Protein AF-0000000066290231 (afdb_homodimer)

Organism: Archaeoglobus fulgidus (strain ATCC 49558 / DSM 4304 / JCM 9628 / NBRC 100126 / VC-16) (NCBI:txid224325)

Foldseek 3Di:
DVVVVVVVVVVVVVVVVVVVVVVVVVVVVVCVVVVVVVVVVVVVVVPPPDDDPVPPPPPCDLDPQVNQVVLCVVQVFPWKFKAFLCQHTDYIPDPCSNVQSVCQNVVCVCCCVVPVFQKDWDDDDFKIWIWGDLDNTMIMITMHRDDDDPVNVVVSSVVVVVSVVVND/DVPVVVVPVVVVVVVVVVVVVVCVVVVCVVCVVCCVVCCVVVVVVCPPPPPPPPPVPPPQDLDLQVNQVVLCVVLVFPWKFKAFLCQHTDYIPDPCSNVQSVCQNVVCVCCCVVPVFQKDWDDDDFKIWIWGDLDNTMIMITMHRDDDDPVNVVVSSVVVVVSVVVND

Solvent-accessible surface area (backbone atoms only — not comparable to full-atom values): 17897 Å² total; per-residue (Å²): 117,75,69,54,59,55,52,54,60,57,50,56,59,52,52,54,53,51,53,53,52,48,51,52,46,46,54,46,45,48,46,45,44,53,42,42,50,46,40,52,61,42,49,64,63,54,63,72,60,77,87,74,80,72,68,71,75,70,72,76,54,90,44,62,64,50,33,36,52,49,50,22,62,77,68,60,33,72,26,28,32,34,19,32,63,87,34,46,71,74,33,55,66,40,98,52,48,69,60,50,20,64,45,42,49,57,46,40,51,46,17,39,74,78,36,72,16,67,28,28,34,41,32,31,84,59,32,30,39,40,33,33,59,55,49,95,64,35,28,39,37,33,36,26,66,62,91,75,53,71,66,56,52,51,48,50,38,50,51,53,46,53,51,51,56,69,73,96,114,76,71,70,62,63,54,52,63,61,58,54,58,53,55,56,51,55,55,51,53,48,49,51,49,46,50,47,44,46,46,46,40,48,45,42,47,43,41,51,58,38,48,61,63,51,60,71,71,57,68,75,74,70,67,68,75,68,73,76,54,92,45,62,62,51,34,38,52,49,50,21,62,77,67,61,34,72,26,27,32,35,19,32,64,89,35,48,72,74,34,55,66,39,97,51,47,69,61,51,23,64,45,40,47,57,47,41,50,46,17,38,73,76,35,72,14,67,28,29,35,40,32,30,84,59,32,29,39,39,31,32,57,57,50,95,65,33,27,38,36,33,35,27,67,61,92,75,53,71,67,54,51,51,48,50,40,51,49,54,46,54,50,51,58,70,72,96

pLDDT: mean 74.73, std 26.45, range [29.52, 98.69]

Structure (mmCIF, N/CA/C/O backbone):
data_AF-0000000066290231-model_v1
#
loop_
_entity.id
_entity.type
_entity.pdbx_description
1 polymer 'Uncharacterized protein AF_1226'
#
loop_
_atom_site.group_PDB
_atom_site.id
_atom_site.type_symbol
_atom_site.label_atom_id
_atom_site.label_alt_id
_atom_site.label_comp_id
_atom_site.label_asym_id
_atom_site.label_entity_id
_atom_site.label_seq_id
_atom_site.pdbx_PDB_ins_code
_atom_site.Cartn_x
_atom_site.Cartn_y
_atom_site.Cartn_z
_atom_site.occupancy
_atom_site.B_iso_or_equiv
_atom_site.auth_seq_id
_atom_site.auth_comp_id
_atom_site.auth_asym_id
_atom_site.auth_atom_id
_atom_site.pdbx_PDB_model_num
ATOM 1 N N . MET A 1 1 ? 47.094 -23.141 -16.844 1 41.84 1 MET A N 1
ATOM 2 C CA . MET A 1 1 ? 45.781 -23.328 -17.453 1 41.84 1 MET A CA 1
ATOM 3 C C . MET A 1 1 ? 44.75 -22.391 -16.844 1 41.84 1 MET A C 1
ATOM 5 O O . MET A 1 1 ? 43.969 -21.781 -17.547 1 41.84 1 MET A O 1
ATOM 9 N N . VAL A 1 2 ? 44.812 -22.25 -15.43 1 49.41 2 VAL A N 1
ATOM 10 C CA . VAL A 1 2 ? 43.875 -21.469 -14.648 1 49.41 2 VAL A CA 1
ATOM 11 C C . VAL A 1 2 ? 44 -19.984 -14.992 1 49.41 2 VAL A C 1
ATOM 13 O O . VAL A 1 2 ? 43 -19.266 -15.117 1 49.41 2 VAL A O 1
ATOM 16 N N . TYR A 1 3 ? 45 -19.75 -15.352 1 41.16 3 TYR A N 1
ATOM 17 C CA . TYR A 1 3 ? 45.344 -18.359 -15.656 1 41.16 3 TYR A CA 1
ATOM 18 C C . TYR A 1 3 ? 44.75 -17.953 -17.016 1 41.16 3 TYR A C 1
ATOM 20 O O . TYR A 1 3 ? 44.375 -16.797 -17.203 1 41.16 3 TYR A O 1
ATOM 28 N N . GLU A 1 4 ? 44.5 -18.734 -17.625 1 44.59 4 GLU A N 1
ATOM 29 C CA . GLU A 1 4 ? 44.031 -18.438 -18.969 1 44.59 4 GLU A CA 1
ATOM 30 C C . GLU A 1 4 ? 42.5 -18.203 -18.969 1 44.59 4 GLU A C 1
ATOM 32 O O . GLU A 1 4 ? 42.031 -17.312 -19.688 1 44.59 4 GLU A O 1
ATOM 37 N N . VAL A 1 5 ? 41.875 -18.859 -18.266 1 47.72 5 VAL A N 1
ATOM 38 C CA . VAL A 1 5 ? 40.406 -18.75 -18.281 1 47.72 5 VAL A CA 1
ATOM 39 C C . VAL A 1 5 ? 40 -17.406 -17.688 1 47.72 5 VAL A C 1
ATOM 41 O O . VAL A 1 5 ? 39.094 -16.75 -18.219 1 47.72 5 VAL A O 1
ATOM 44 N N . LEU A 1 6 ? 40.719 -16.938 -16.984 1 46.81 6 LEU A N 1
ATOM 45 C CA . LEU A 1 6 ? 40.5 -15.648 -16.344 1 46.81 6 LEU A CA 1
ATOM 46 C C . LEU A 1 6 ? 40.625 -14.516 -17.359 1 46.81 6 LEU A C 1
ATOM 48 O O . LEU A 1 6 ? 39.875 -13.539 -17.312 1 46.81 6 LEU A O 1
ATOM 52 N N . ALA A 1 7 ? 41.219 -14.836 -18.031 1 45.81 7 ALA A N 1
ATOM 53 C CA . ALA A 1 7 ? 41.5 -13.797 -19.031 1 45.81 7 ALA A CA 1
ATOM 54 C C . ALA A 1 7 ? 40.312 -13.633 -19.969 1 45.81 7 ALA A C 1
ATOM 56 O O . ALA A 1 7 ? 39.969 -12.516 -20.359 1 45.81 7 ALA A O 1
ATOM 57 N N . VAL A 1 8 ? 39.719 -14.398 -20.188 1 45.09 8 VAL A N 1
ATOM 58 C CA . VAL A 1 8 ? 38.594 -14.375 -21.125 1 45.09 8 VAL A CA 1
ATOM 59 C C . VAL A 1 8 ? 37.375 -13.703 -20.453 1 45.09 8 VAL A C 1
ATOM 61 O O . VAL A 1 8 ? 36.719 -12.875 -21.078 1 45.09 8 VAL A O 1
ATOM 64 N N . VAL A 1 9 ? 37.062 -13.812 -19.391 1 46.47 9 VAL A N 1
ATOM 65 C CA . VAL A 1 9 ? 35.875 -13.289 -18.734 1 46.47 9 VAL A CA 1
ATOM 66 C C . VAL A 1 9 ? 36 -11.781 -18.547 1 46.47 9 VAL A C 1
ATOM 68 O O . VAL A 1 9 ? 35.062 -11.023 -18.766 1 46.47 9 VAL A O 1
ATOM 71 N N . SER A 1 10 ? 37.094 -11.383 -18.438 1 44 10 SER A N 1
ATOM 72 C CA . SER A 1 10 ? 37.406 -9.969 -18.281 1 44 10 SER A CA 1
ATOM 73 C C . SER A 1 10 ? 37.188 -9.211 -19.594 1 44 10 SER A C 1
ATOM 75 O O . SER A 1 10 ? 36.719 -8.078 -19.594 1 44 10 SER A O 1
ATOM 77 N N . GLY A 1 11 ? 37.5 -9.852 -20.297 1 41.41 11 GLY A N 1
ATOM 78 C CA . GLY A 1 11 ? 37.312 -9.203 -21.578 1 41.41 11 GLY A CA 1
ATOM 79 C C . GLY A 1 11 ? 35.844 -9.039 -21.953 1 41.41 11 GLY A C 1
ATOM 80 O O . GLY A 1 11 ? 35.469 -8.039 -22.562 1 41.41 11 GLY A O 1
ATOM 81 N N . GLY A 1 12 ? 35.094 -9.867 -21.938 1 42.09 12 GLY A N 1
ATOM 82 C CA . GLY A 1 12 ? 33.688 -9.828 -22.25 1 42.09 12 GLY A CA 1
ATOM 83 C C . GLY A 1 12 ? 32.906 -8.766 -21.484 1 42.09 12 GLY A C 1
ATOM 84 O O . GLY A 1 12 ? 32.062 -8.086 -22.031 1 42.09 12 GLY A O 1
ATOM 85 N N . LEU A 1 13 ? 32.969 -8.375 -20.312 1 44.97 13 LEU A N 1
ATOM 86 C CA . LEU A 1 13 ? 32.406 -7.316 -19.484 1 44.97 13 LEU A CA 1
ATOM 87 C C . LEU A 1 13 ? 32.75 -5.941 -20.062 1 44.97 13 LEU A C 1
ATOM 89 O O . LEU A 1 13 ? 31.922 -5.031 -20.031 1 44.97 13 LEU A O 1
ATOM 93 N N . LEU A 1 14 ? 33.844 -5.93 -20.547 1 43.66 14 LEU A N 1
ATOM 94 C CA . LEU A 1 14 ? 34.219 -4.664 -21.141 1 43.66 14 LEU A CA 1
ATOM 95 C C . LEU A 1 14 ? 33.406 -4.371 -22.391 1 43.66 14 LEU A C 1
ATOM 97 O O . LEU A 1 14 ? 33.031 -3.227 -22.625 1 43.66 14 LEU A O 1
ATOM 101 N N . GLY A 1 15 ? 33.406 -5.32 -23 1 41.31 15 GLY A N 1
ATOM 102 C CA . GLY A 1 15 ? 32.625 -5.074 -24.203 1 41.31 15 GLY A CA 1
ATOM 103 C C . GLY A 1 15 ? 31.203 -4.699 -23.906 1 41.31 15 GLY A C 1
ATOM 104 O O . GLY A 1 15 ? 30.625 -3.857 -24.594 1 41.31 15 GLY A O 1
ATOM 105 N N . PHE A 1 16 ? 30.562 -5.43 -23.156 1 46.28 16 PHE A N 1
ATOM 106 C CA . PHE A 1 16 ? 29.188 -5.129 -22.797 1 46.28 16 PHE A CA 1
ATOM 107 C C . PHE A 1 16 ? 29.062 -3.723 -22.234 1 46.28 16 PHE A C 1
ATOM 109 O O . PHE A 1 16 ? 28.125 -2.998 -22.547 1 46.28 16 PHE A O 1
ATOM 116 N N . GLY A 1 17 ? 29.828 -3.186 -21.562 1 41.84 17 GLY A N 1
ATOM 117 C CA . GLY A 1 17 ? 29.922 -1.811 -21.094 1 41.84 17 GLY A CA 1
ATOM 118 C C . GLY A 1 17 ? 29.922 -0.797 -22.219 1 41.84 17 GLY A C 1
ATOM 119 O O . GLY A 1 17 ? 29.266 0.246 -22.125 1 41.84 17 GLY A O 1
ATOM 120 N N . VAL A 1 18 ? 30.547 -1.119 -23.062 1 45.31 18 VAL A N 1
ATOM 121 C CA . VAL A 1 18 ? 30.625 -0.153 -24.141 1 45.31 18 VAL A CA 1
ATOM 122 C C . VAL A 1 18 ? 29.297 -0.104 -24.906 1 45.31 18 VAL A C 1
ATOM 124 O O . VAL A 1 18 ? 28.828 0.975 -25.25 1 45.31 18 VAL A O 1
ATOM 127 N N . THR A 1 19 ? 28.672 -1.067 -25.219 1 41.94 19 THR A N 1
ATOM 128 C CA . THR A 1 19 ? 27.438 -1.048 -25.984 1 41.94 19 THR A CA 1
ATOM 129 C C . THR A 1 19 ? 26.328 -0.371 -25.172 1 41.94 19 THR A C 1
ATOM 131 O O . THR A 1 19 ? 25.547 0.415 -25.719 1 41.94 19 THR A O 1
ATOM 134 N N . TRP A 1 20 ? 26.234 -0.647 -24 1 44.69 20 TRP A N 1
ATOM 135 C CA . TRP A 1 20 ? 25.25 -0.003 -23.125 1 44.69 20 TRP A CA 1
ATOM 136 C C . TRP A 1 20 ? 25.453 1.509 -23.109 1 44.69 20 TRP A C 1
ATOM 138 O O . TRP A 1 20 ? 24.484 2.27 -23.172 1 44.69 20 TRP A O 1
ATOM 148 N N . ALA A 1 21 ? 26.5 1.907 -23.094 1 43.56 21 ALA A N 1
ATOM 149 C CA . ALA A 1 21 ? 26.828 3.328 -23.188 1 43.56 21 ALA A CA 1
ATOM 150 C C . ALA A 1 21 ? 26.359 3.91 -24.516 1 43.56 21 ALA A C 1
ATOM 152 O O . ALA A 1 21 ? 25.844 5.031 -24.578 1 43.56 21 ALA A O 1
ATOM 153 N N . TYR A 1 22 ? 26.578 3.24 -25.422 1 44.5 22 TYR A N 1
ATOM 154 C CA . TYR A 1 22 ? 26.109 3.771 -26.703 1 44.5 22 TYR A CA 1
ATOM 155 C C . TYR A 1 22 ? 24.594 3.816 -26.75 1 44.5 22 TYR A C 1
ATOM 157 O O . TYR A 1 22 ? 24 4.801 -27.203 1 44.5 22 TYR A O 1
ATOM 165 N N . LEU A 1 23 ? 23.969 2.787 -26.438 1 43 23 LEU A N 1
ATOM 166 C CA . LEU A 1 23 ? 22.516 2.709 -26.484 1 43 23 LEU A CA 1
ATOM 167 C C . LEU A 1 23 ? 21.875 3.752 -25.578 1 43 23 LEU A C 1
ATOM 169 O O . LEU A 1 23 ? 20.891 4.391 -25.938 1 43 23 LEU A O 1
ATOM 173 N N . ASN A 1 24 ? 22.312 3.936 -24.469 1 42.81 24 ASN A N 1
ATOM 174 C CA . ASN A 1 24 ? 21.953 5.078 -23.641 1 42.81 24 ASN A CA 1
ATOM 175 C C . ASN A 1 24 ? 22.203 6.398 -24.359 1 42.81 24 ASN A C 1
ATOM 177 O O . ASN A 1 24 ? 21.438 7.348 -24.219 1 42.81 24 ASN A O 1
ATOM 181 N N . TYR A 1 25 ? 23.281 6.473 -24.938 1 43.84 25 TYR A N 1
ATOM 182 C CA . TYR A 1 25 ? 23.562 7.684 -25.719 1 43.84 25 TYR A CA 1
ATOM 183 C C . TYR A 1 25 ? 22.516 7.875 -26.812 1 43.84 25 TYR A C 1
ATOM 185 O O . TYR A 1 25 ? 22 8.984 -27 1 43.84 25 TYR A O 1
ATOM 193 N N . ALA A 1 26 ? 22.172 6.898 -27.531 1 40.59 26 ALA A N 1
ATOM 194 C CA . ALA A 1 26 ? 21.219 7.07 -28.625 1 40.59 26 ALA A CA 1
ATOM 195 C C . ALA A 1 26 ? 19.828 7.422 -28.078 1 40.59 26 ALA A C 1
ATOM 197 O O . ALA A 1 26 ? 19.109 8.242 -28.656 1 40.59 26 ALA A O 1
ATOM 198 N N . LEU A 1 27 ? 19.547 6.52 -27.234 1 42.56 27 LEU A N 1
ATOM 199 C CA . LEU A 1 27 ? 18.234 6.715 -26.641 1 42.56 27 LEU A CA 1
ATOM 200 C C . LEU A 1 27 ? 18.125 8.086 -25.984 1 42.56 27 LEU A C 1
ATOM 202 O O . LEU A 1 27 ? 17.078 8.719 -26.016 1 42.56 27 LEU A O 1
ATOM 206 N N . LYS A 1 28 ? 19.156 8.602 -25.438 1 44.22 28 LYS A N 1
ATOM 207 C CA . LYS A 1 28 ? 19.281 10 -25.031 1 44.22 28 LYS A CA 1
ATOM 208 C C . LYS A 1 28 ? 19.266 10.93 -26.25 1 44.22 28 LYS A C 1
ATOM 210 O O . LYS A 1 28 ? 18.75 12.039 -26.172 1 44.22 28 LYS A O 1
ATOM 215 N N . GLU A 1 29 ? 20.094 10.477 -27.203 1 45.56 29 GLU A N 1
ATOM 216 C CA . GLU A 1 29 ? 20 11.43 -28.312 1 45.56 29 GLU A CA 1
ATOM 217 C C . GLU A 1 29 ? 18.594 11.438 -28.906 1 45.56 29 GLU A C 1
ATOM 219 O O . GLU A 1 29 ? 18.078 12.492 -29.297 1 45.56 29 GLU A O 1
ATOM 224 N N . GLU A 1 30 ? 17.938 10.297 -29.125 1 43.22 30 GLU A N 1
ATOM 225 C CA . GLU A 1 30 ? 16.594 10.281 -29.688 1 43.22 30 GLU A CA 1
ATOM 226 C C . GLU A 1 30 ? 15.602 10.984 -28.766 1 43.22 30 GLU A C 1
ATOM 228 O O . GLU A 1 30 ? 14.688 11.664 -29.25 1 43.22 30 GLU A O 1
ATOM 233 N N . LYS A 1 31 ? 15.75 10.672 -27.531 1 43 31 LYS A N 1
ATOM 234 C CA . LYS A 1 31 ? 14.977 11.477 -26.594 1 43 31 LYS A CA 1
ATOM 235 C C . LYS A 1 31 ? 15.391 12.938 -26.656 1 43 31 LYS A C 1
ATOM 237 O O . LYS A 1 31 ? 14.555 13.836 -26.5 1 43 31 LYS A O 1
ATOM 242 N N . ALA A 1 32 ? 16.578 13.148 -26.844 1 41.12 32 ALA A N 1
ATOM 243 C CA . ALA A 1 32 ? 16.969 14.539 -27.047 1 41.12 32 ALA A CA 1
ATOM 244 C C . ALA A 1 32 ? 16.375 15.09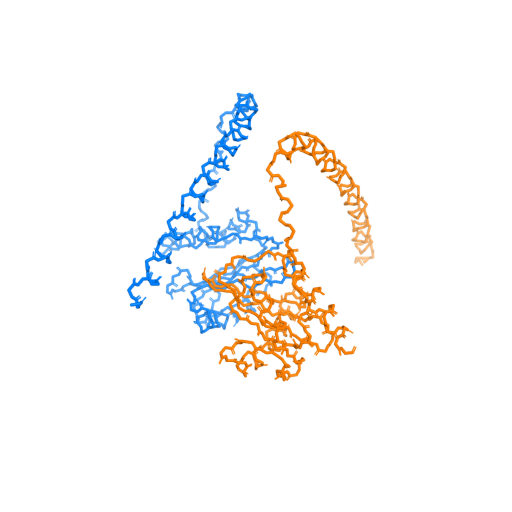4 -28.328 1 41.12 32 ALA A C 1
ATOM 246 O O . ALA A 1 32 ? 15.969 16.266 -28.375 1 41.12 32 ALA A O 1
ATOM 247 N N . LYS A 1 33 ? 16.484 14.336 -29.328 1 47.34 33 LYS A N 1
ATOM 248 C CA . LYS A 1 33 ? 15.836 14.883 -30.516 1 47.34 33 LYS A CA 1
ATOM 249 C C . LYS A 1 33 ? 14.328 14.969 -30.328 1 47.34 33 LYS A C 1
ATOM 251 O O . LYS A 1 33 ? 13.688 15.914 -30.797 1 47.34 33 LYS A O 1
ATOM 256 N N . GLU A 1 34 ? 13.766 13.82 -30 1 44.28 34 GLU A N 1
ATOM 257 C CA . GLU A 1 34 ? 12.328 13.805 -29.734 1 44.28 34 GLU A CA 1
ATOM 258 C C . GLU A 1 34 ? 11.938 14.867 -28.703 1 44.28 34 GLU A C 1
ATOM 260 O O . GLU A 1 34 ? 10.875 15.477 -28.812 1 44.28 34 GLU A O 1
ATOM 265 N N . GLU A 1 35 ? 12.742 15.117 -27.75 1 41.06 35 GLU A N 1
ATOM 266 C CA . GLU A 1 35 ? 12.672 16.297 -26.891 1 41.06 35 GLU A CA 1
ATOM 267 C C . GLU A 1 35 ? 12.953 17.578 -27.688 1 41.06 35 GLU A C 1
ATOM 269 O O . GLU A 1 35 ? 12.375 18.625 -27.406 1 41.06 35 GLU A O 1
ATOM 274 N N . GLU A 1 36 ? 13.914 17.453 -28.578 1 46.5 36 GLU A N 1
ATOM 275 C CA . GLU A 1 36 ? 14.078 18.672 -29.375 1 46.5 36 GLU A CA 1
ATOM 276 C C . GLU A 1 36 ? 12.859 18.922 -30.25 1 46.5 36 GLU A C 1
ATOM 278 O O . GLU A 1 36 ? 12.422 20.078 -30.391 1 46.5 36 GLU A O 1
ATOM 283 N N . VAL A 1 37 ? 12.391 17.922 -30.938 1 43.78 37 VAL A N 1
ATOM 284 C CA . VAL A 1 37 ? 11.172 18.125 -31.703 1 43.78 37 VAL A CA 1
ATOM 285 C C . VAL A 1 37 ? 10.031 18.531 -30.766 1 43.78 37 VAL A C 1
ATOM 287 O O . VAL A 1 37 ? 9.242 19.422 -31.078 1 43.78 37 VAL A O 1
ATOM 290 N N . MET A 1 38 ? 9.922 17.75 -29.797 1 37.66 38 MET A N 1
ATOM 291 C CA . MET A 1 38 ? 8.875 18.125 -28.844 1 37.66 38 MET A CA 1
ATOM 292 C C . MET A 1 38 ? 9.172 19.484 -28.219 1 37.66 38 MET A C 1
ATOM 294 O O . MET A 1 38 ? 8.258 20.281 -27.984 1 37.66 38 MET A O 1
ATOM 298 N N . ARG A 1 39 ? 10.352 19.812 -27.984 1 35.16 39 ARG A N 1
ATOM 299 C CA . ARG A 1 39 ? 10.719 21.172 -27.594 1 35.16 39 ARG A CA 1
ATOM 300 C C . ARG A 1 39 ? 10.445 22.156 -28.734 1 35.16 39 ARG A C 1
ATOM 302 O O . ARG A 1 39 ? 9.992 23.281 -28.5 1 35.16 39 ARG A O 1
ATOM 309 N N . ALA A 1 40 ? 10.922 21.828 -29.906 1 41.16 40 ALA A N 1
ATOM 310 C CA . ALA A 1 40 ? 10.586 22.781 -30.953 1 41.16 40 ALA A CA 1
ATOM 311 C C . ALA A 1 40 ? 9.07 22.922 -31.109 1 41.16 40 ALA A C 1
ATOM 313 O O . ALA A 1 40 ? 8.562 24.016 -31.344 1 41.16 40 ALA A O 1
ATOM 314 N N . LYS A 1 41 ? 8.289 21.891 -31.219 1 37.53 41 LYS A N 1
ATOM 315 C CA . LYS A 1 41 ? 6.836 21.969 -31.203 1 37.53 41 LYS A CA 1
ATOM 316 C C . LYS A 1 41 ? 6.34 22.547 -29.875 1 37.53 41 LYS A C 1
ATOM 318 O O . LYS A 1 41 ? 5.348 23.266 -29.828 1 37.53 41 LYS A O 1
ATOM 323 N N . ILE A 1 42 ? 6.938 22.281 -28.812 1 31.45 42 ILE A N 1
ATOM 324 C CA . ILE A 1 42 ? 6.648 23.016 -27.594 1 31.45 42 ILE A CA 1
ATOM 325 C C . ILE A 1 42 ? 7.16 24.453 -27.703 1 31.45 42 ILE A C 1
ATOM 327 O O . ILE A 1 42 ? 6.617 25.359 -27.078 1 31.45 42 ILE A O 1
ATOM 331 N N . SER A 1 43 ? 8.195 24.75 -28.266 1 31.12 43 SER A N 1
ATOM 332 C CA . SER A 1 43 ? 8.625 26.141 -28.375 1 31.12 43 SER A CA 1
ATOM 333 C C . SER A 1 43 ? 7.582 26.984 -29.094 1 31.12 43 SER A C 1
ATOM 335 O O . SER A 1 43 ? 7.398 28.156 -28.766 1 31.12 43 SER A O 1
ATOM 337 N N . ASN A 1 44 ? 7.008 26.641 -30.219 1 33.91 44 ASN A N 1
ATOM 338 C CA . ASN A 1 44 ? 5.965 27.484 -30.812 1 33.91 44 ASN A CA 1
ATOM 339 C C . ASN A 1 44 ? 4.754 27.594 -29.891 1 33.91 44 ASN A C 1
ATOM 341 O O . ASN A 1 44 ? 4.07 28.625 -29.859 1 33.91 44 ASN A O 1
ATOM 345 N N . VAL A 1 45 ? 4.262 26.562 -29.406 1 32.28 45 VAL A N 1
ATOM 346 C CA . VAL A 1 45 ? 3.131 26.75 -28.5 1 32.28 45 VAL A CA 1
ATOM 347 C C . VAL A 1 45 ? 3.598 27.438 -27.219 1 32.28 45 VAL A C 1
ATOM 349 O O . VAL A 1 45 ? 2.779 27.891 -26.422 1 32.28 45 VAL A O 1
ATOM 352 N N . THR A 1 46 ? 4.805 27.531 -26.75 1 29.55 46 THR A N 1
ATOM 353 C CA . THR A 1 46 ? 5.355 28.328 -25.656 1 29.55 46 THR A CA 1
ATOM 354 C C . THR A 1 46 ? 5.043 29.797 -25.844 1 29.55 46 THR A C 1
ATOM 356 O O . THR A 1 46 ? 5.145 30.594 -24.906 1 29.55 46 THR A O 1
ATOM 359 N N . SER A 1 47 ? 5.105 30.312 -26.969 1 32.94 47 SER A N 1
ATOM 360 C CA . SER A 1 47 ? 5.012 31.766 -27.078 1 32.94 47 SER A CA 1
ATOM 361 C C . SER A 1 47 ? 3.676 32.281 -26.547 1 32.94 47 SER A C 1
ATOM 363 O O . SER A 1 47 ? 3.605 33.375 -25.969 1 32.94 47 SER A O 1
ATOM 365 N N . SER A 1 48 ? 2.574 31.891 -27.062 1 32.28 48 SER A N 1
ATOM 366 C CA . SER A 1 48 ? 1.367 32.625 -26.719 1 32.28 48 SER A CA 1
ATOM 367 C C . SER A 1 48 ? 0.954 32.344 -25.266 1 32.28 48 SER A C 1
ATOM 369 O O . SER A 1 48 ? -0.117 32.781 -24.828 1 32.28 48 SER A O 1
ATOM 371 N N . VAL A 1 49 ? 1.253 31.219 -24.812 1 31.89 49 VAL A N 1
ATOM 372 C CA . VAL A 1 49 ? 0.629 31.172 -23.484 1 31.89 49 VAL A CA 1
ATOM 373 C C . VAL A 1 49 ? 1.278 32.219 -22.578 1 31.89 49 VAL A C 1
ATOM 375 O O . VAL A 1 49 ? 2.484 32.156 -22.328 1 31.89 49 VAL A O 1
ATOM 378 N N . GLU A 1 50 ? 0.811 33.406 -22.438 1 32.16 50 GLU A N 1
ATOM 379 C CA . GLU A 1 50 ? 1.137 34.469 -21.516 1 32.16 50 GLU A CA 1
ATOM 380 C C . GLU A 1 50 ? 1.586 33.938 -20.172 1 32.16 50 GLU A C 1
ATOM 382 O O . GLU A 1 50 ? 1.173 32.844 -19.766 1 32.16 50 GLU A O 1
ATOM 387 N N . PRO A 1 51 ? 2.582 34.562 -19.438 1 31.42 51 PRO A N 1
ATOM 388 C CA . PRO A 1 51 ? 3.371 34.438 -18.219 1 31.42 51 PRO A CA 1
ATOM 389 C C . PRO A 1 51 ? 2.564 33.844 -17.047 1 31.42 51 PRO A C 1
ATOM 391 O O . PRO A 1 51 ? 2.988 32.875 -16.422 1 31.42 51 PRO A O 1
ATOM 394 N N . LYS A 1 52 ? 2.049 34.812 -16.078 1 32.66 52 LYS A N 1
ATOM 395 C CA . LYS A 1 52 ? 1.951 35.125 -14.648 1 32.66 52 LYS A CA 1
ATOM 396 C C . LYS A 1 52 ? 0.803 34.344 -14 1 32.66 52 LYS A C 1
ATOM 398 O O . LYS A 1 52 ? -0.317 34.844 -13.906 1 32.66 52 LYS A O 1
ATOM 403 N N . LEU A 1 53 ? 0.246 33.375 -14.375 1 32.22 53 LEU A N 1
ATOM 404 C CA . LEU A 1 53 ? -0.792 33.031 -13.406 1 32.22 53 LEU A CA 1
ATOM 405 C C . LEU A 1 53 ? -0.238 33.094 -11.984 1 32.22 53 LEU A C 1
ATOM 407 O O . LEU A 1 53 ? 0.61 32.25 -11.625 1 32.22 53 LEU A O 1
ATOM 411 N N . GLU A 1 54 ? 0.059 34.156 -11.289 1 32.75 54 GLU A N 1
ATOM 412 C CA . GLU A 1 54 ? 0.119 34.469 -9.867 1 32.75 54 GLU A CA 1
ATOM 413 C C . GLU A 1 54 ? -0.737 33.531 -9.047 1 32.75 54 GLU A C 1
ATOM 415 O O . GLU A 1 54 ? -1.965 33.625 -9.047 1 32.75 54 GLU A O 1
ATOM 420 N N . THR A 1 55 ? -0.726 32.344 -9.242 1 34.44 55 THR A N 1
ATOM 421 C CA . THR A 1 55 ? -1.42 31.531 -8.258 1 34.44 55 THR A CA 1
ATOM 422 C C . THR A 1 55 ? -1.341 32.156 -6.871 1 34.44 55 THR A C 1
ATOM 424 O O . THR A 1 55 ? -0.249 32.375 -6.336 1 34.44 55 THR A O 1
ATOM 427 N N . LYS A 1 56 ? -2.105 33.094 -6.535 1 35.38 56 LYS A N 1
ATOM 428 C CA . LYS A 1 56 ? -2.312 33.594 -5.18 1 35.38 56 LYS A CA 1
ATOM 429 C C . LYS A 1 56 ? -1.971 32.531 -4.141 1 35.38 56 LYS A C 1
ATOM 431 O O . LYS A 1 56 ? -2.457 31.406 -4.215 1 35.38 56 LYS A O 1
ATOM 436 N N . MET A 1 57 ? -0.735 32.406 -3.682 1 37.69 57 MET A N 1
ATOM 437 C CA . MET A 1 57 ? -0.411 31.75 -2.414 1 37.69 57 MET A CA 1
ATOM 438 C C . MET A 1 57 ? -1.618 31.734 -1.481 1 37.69 57 MET A C 1
ATOM 440 O O . MET A 1 57 ? -2.018 32.781 -0.974 1 37.69 57 MET A O 1
ATOM 444 N N . GLU A 1 58 ? -2.703 31.109 -1.822 1 42.62 58 GLU A N 1
ATOM 445 C CA . GLU A 1 58 ? -3.738 31.078 -0.794 1 42.62 58 GLU A CA 1
ATOM 446 C C . GLU A 1 58 ? -3.129 31.094 0.604 1 42.62 58 GLU A C 1
ATOM 448 O O . GLU A 1 58 ? -2.057 30.531 0.826 1 42.62 58 GLU A O 1
ATOM 453 N N . LYS A 1 59 ? -3.258 32.031 1.43 1 46.97 59 LYS A N 1
ATOM 454 C CA . LYS A 1 59 ? -2.854 32.219 2.818 1 46.97 59 LYS A CA 1
ATOM 455 C C . LYS A 1 59 ? -2.797 30.906 3.576 1 46.97 59 LYS A C 1
ATOM 457 O O . LYS A 1 59 ? -3.711 30.094 3.475 1 46.97 59 LYS A O 1
ATOM 462 N N . PRO A 1 60 ? -1.591 30.406 3.93 1 54.44 60 PRO A N 1
ATOM 463 C CA . PRO A 1 60 ? -1.565 29.266 4.844 1 54.44 60 PRO A CA 1
ATOM 464 C C . PRO A 1 60 ? -2.693 29.297 5.871 1 54.44 60 PRO A C 1
ATOM 466 O O . PRO A 1 60 ? -3.072 30.375 6.336 1 54.44 60 PRO A O 1
ATOM 469 N N . PRO A 1 61 ? -3.578 28.312 5.863 1 59.69 61 PRO A N 1
ATOM 470 C CA . PRO A 1 61 ? -4.691 28.281 6.812 1 59.69 61 PRO A CA 1
ATOM 471 C C . PRO A 1 61 ? -4.27 28.656 8.234 1 59.69 61 PRO A C 1
ATOM 473 O O . PRO A 1 61 ? -3.125 28.422 8.625 1 59.69 61 PRO A O 1
ATOM 476 N N . SER A 1 62 ? -4.859 29.609 8.805 1 64.5 62 SER A N 1
ATOM 477 C CA . SER A 1 62 ? -4.613 30.109 10.148 1 64.5 62 SER A CA 1
ATOM 478 C C . SER A 1 62 ? -5.023 29.078 11.203 1 64.5 62 SER A C 1
ATOM 480 O O . SER A 1 62 ? -4.602 29.172 12.359 1 64.5 62 SER A O 1
ATOM 482 N N . ASP A 1 63 ? -5.879 28.125 10.812 1 84.25 63 ASP A N 1
ATOM 483 C CA . ASP A 1 63 ? -6.25 27.078 11.766 1 84.25 63 ASP A CA 1
ATOM 484 C C . ASP A 1 63 ? -6.145 25.688 11.133 1 84.25 63 ASP A C 1
ATOM 486 O O . ASP A 1 63 ? -6.156 25.562 9.906 1 84.25 63 ASP A O 1
ATOM 490 N N . LEU A 1 64 ? -5.891 24.734 11.906 1 89.5 64 LEU A N 1
ATOM 491 C CA . LEU A 1 64 ? -5.598 23.375 11.461 1 89.5 64 LEU A CA 1
ATOM 492 C C . LEU A 1 64 ? -6.781 22.781 10.703 1 89.5 64 LEU A C 1
ATOM 494 O O . LEU A 1 64 ? -6.598 21.953 9.805 1 89.5 64 LEU A O 1
ATOM 498 N N . SER A 1 65 ? -7.969 23.312 11.031 1 87.81 65 SER A N 1
ATOM 499 C CA . SER A 1 65 ? -9.156 22.812 10.352 1 87.81 65 SER A CA 1
ATOM 500 C C . SER A 1 65 ? -9.164 23.234 8.883 1 87.81 65 SER A C 1
ATOM 502 O O . SER A 1 65 ? -9.523 22.453 8.008 1 87.81 65 SER A O 1
ATOM 504 N N . GLU A 1 66 ? -8.75 24.422 8.703 1 89.81 66 GLU A N 1
ATOM 505 C CA . GLU A 1 66 ? -8.664 24.922 7.336 1 89.81 66 GLU A CA 1
ATOM 506 C C . GLU A 1 66 ? -7.492 24.297 6.59 1 89.81 66 GLU A C 1
ATOM 508 O O . GLU A 1 66 ? -7.555 24.109 5.371 1 89.81 66 GLU A O 1
ATOM 513 N N . PHE A 1 67 ? -6.555 24.031 7.324 1 94.31 67 PHE A N 1
ATOM 514 C CA . PHE A 1 67 ? -5.336 23.516 6.727 1 94.31 67 PHE A CA 1
ATOM 515 C C . PHE A 1 67 ? -5.59 22.141 6.105 1 94.31 67 PHE A C 1
ATOM 517 O O . PHE A 1 67 ? -5.102 21.844 5.008 1 94.31 67 PHE A O 1
ATOM 524 N N . VAL A 1 68 ? -6.324 21.203 6.84 1 96.38 68 VAL A N 1
ATOM 525 C CA . VAL A 1 68 ? -6.582 19.875 6.301 1 96.38 68 VAL A CA 1
ATOM 526 C C . VAL A 1 68 ? -7.406 19.984 5.02 1 96.38 68 VAL A C 1
ATOM 528 O O . VAL A 1 68 ? -7.207 19.203 4.082 1 96.38 68 VAL A O 1
ATOM 531 N N . ASP A 1 69 ? -8.297 21 4.949 1 95 69 ASP A N 1
ATOM 532 C CA . ASP A 1 69 ? -9.047 21.234 3.717 1 95 69 ASP A CA 1
ATOM 533 C C . ASP A 1 69 ? -8.125 21.703 2.594 1 95 69 ASP A C 1
ATOM 535 O O . ASP A 1 69 ? -8.258 21.266 1.449 1 95 69 ASP A O 1
ATOM 539 N N . TYR A 1 70 ? -7.246 22.578 2.965 1 94.44 70 TYR A N 1
ATOM 540 C CA . TYR A 1 70 ? -6.266 23.078 2.01 1 94.44 70 TYR A CA 1
ATOM 541 C C . TYR A 1 70 ? -5.43 21.938 1.438 1 94.44 70 TYR A C 1
ATOM 543 O O . TYR A 1 70 ? -5.219 21.859 0.226 1 94.44 70 TYR A O 1
ATOM 551 N N . LEU A 1 71 ? -4.934 21.031 2.262 1 96.5 71 LEU A N 1
ATOM 552 C CA . LEU A 1 71 ? -4.133 19.891 1.83 1 96.5 71 LEU A CA 1
ATOM 553 C C . LEU A 1 71 ? -4.914 19.016 0.85 1 96.5 71 LEU A C 1
ATOM 555 O O . LEU A 1 71 ? -4.375 18.594 -0.18 1 96.5 71 LEU A O 1
ATOM 559 N N . CYS A 1 72 ? -6.148 18.734 1.181 1 96.88 72 CYS A N 1
ATOM 560 C CA . CYS A 1 72 ? -6.996 17.891 0.338 1 96.88 72 CYS A CA 1
ATOM 561 C C . CYS A 1 72 ? -7.148 18.5 -1.052 1 96.88 72 CYS A C 1
ATOM 563 O O . CYS A 1 72 ? -7.031 17.797 -2.057 1 96.88 72 CYS A O 1
ATOM 565 N N . ASN A 1 73 ? -7.355 19.781 -1.034 1 95.81 73 ASN A N 1
ATOM 566 C CA . ASN A 1 73 ? -7.559 20.469 -2.311 1 95.81 73 ASN A CA 1
ATOM 567 C C . ASN A 1 73 ? -6.262 20.531 -3.117 1 95.81 73 ASN A C 1
ATOM 569 O O . ASN A 1 73 ? -6.25 20.219 -4.309 1 95.81 73 ASN A O 1
ATOM 573 N N . LYS A 1 74 ? -5.219 20.906 -2.502 1 95.75 74 LYS A N 1
ATOM 574 C CA . LYS A 1 74 ? -3.941 21.125 -3.178 1 95.75 74 LYS A CA 1
ATOM 575 C C . LYS A 1 74 ? -3.408 19.828 -3.775 1 95.75 74 LYS A C 1
ATOM 577 O O . LYS A 1 74 ? -2.871 19.812 -4.887 1 95.75 74 LYS A O 1
ATOM 582 N N . TYR A 1 75 ? -3.588 18.734 -3.029 1 97.19 75 TYR A N 1
ATOM 583 C CA . TYR A 1 75 ? -2.988 17.469 -3.455 1 97.19 75 TYR A CA 1
ATOM 584 C C . TYR A 1 75 ? -4.055 16.484 -3.928 1 97.19 75 TYR A C 1
ATOM 586 O O . TYR A 1 75 ? -3.77 15.312 -4.152 1 97.19 75 TYR A O 1
ATOM 594 N N . MET A 1 76 ? -5.25 16.906 -4.059 1 97.25 76 MET A N 1
ATOM 595 C CA . MET A 1 76 ? -6.375 16.109 -4.543 1 97.25 76 MET A CA 1
ATOM 596 C C . MET A 1 76 ? -6.547 14.844 -3.711 1 97.25 76 MET A C 1
ATOM 598 O O . MET A 1 76 ? -6.641 13.742 -4.258 1 97.25 76 MET A O 1
ATOM 602 N N . LEU A 1 77 ? -6.48 15.008 -2.523 1 98.06 77 LEU A N 1
ATOM 603 C CA . LEU A 1 77 ? -6.762 13.938 -1.572 1 98.06 77 LEU A CA 1
ATOM 604 C C . LEU A 1 77 ? -8.25 13.859 -1.261 1 98.06 77 LEU A C 1
ATOM 606 O O . LEU A 1 77 ? -8.969 14.852 -1.406 1 98.06 77 LEU A O 1
ATOM 610 N N . SER A 1 78 ? -8.672 12.703 -0.919 1 97.75 78 SER A N 1
ATOM 611 C CA . SER A 1 78 ? -10.07 12.531 -0.547 1 97.75 78 SER A CA 1
ATOM 612 C C . SER A 1 78 ? -10.344 13.094 0.845 1 97.75 78 SER A C 1
ATOM 614 O O . SER A 1 78 ? -11.352 13.766 1.062 1 97.75 78 SER A O 1
ATOM 616 N N . ASP A 1 79 ? -9.562 12.789 1.746 1 97.88 79 ASP A N 1
ATOM 617 C CA . ASP A 1 79 ? -9.641 13.312 3.105 1 97.88 79 ASP A CA 1
ATOM 618 C C . ASP A 1 79 ? -8.312 13.148 3.838 1 97.88 79 ASP A C 1
ATOM 620 O O . ASP A 1 79 ? -7.438 12.406 3.385 1 97.88 79 ASP A O 1
ATOM 624 N N . VAL A 1 80 ? -8.18 13.898 4.902 1 98.38 80 VAL A N 1
ATOM 625 C CA . VAL A 1 80 ? -6.957 13.914 5.695 1 98.38 80 VAL A CA 1
ATOM 626 C C . VAL A 1 80 ? -7.301 13.953 7.18 1 98.38 80 VAL A C 1
ATOM 628 O O . VAL A 1 80 ? -8.242 14.633 7.59 1 98.38 80 VAL A O 1
ATOM 631 N N . THR A 1 81 ? -6.586 13.219 7.984 1 98.38 81 THR A N 1
ATOM 632 C CA . THR A 1 81 ? -6.613 13.289 9.438 1 98.38 81 THR A CA 1
ATOM 633 C C . THR A 1 81 ? -5.199 13.438 10 1 98.38 81 THR A C 1
ATOM 635 O O . THR A 1 81 ? -4.32 12.625 9.703 1 98.38 81 THR A O 1
ATOM 638 N N . LEU A 1 82 ? -5 14.469 10.656 1 97.94 82 LEU A N 1
ATOM 639 C CA . LEU A 1 82 ? -3.809 14.602 11.484 1 97.94 82 LEU A CA 1
ATOM 640 C C . LEU A 1 82 ? -4.074 14.094 12.898 1 97.94 82 LEU A C 1
ATOM 642 O O . LEU A 1 82 ? -5.133 14.367 13.477 1 97.94 82 LEU A O 1
ATOM 646 N N . LEU A 1 83 ? -3.133 13.383 13.445 1 97.75 83 LEU A N 1
ATOM 647 C CA . LEU A 1 83 ? -3.371 12.773 14.75 1 97.75 83 LEU A CA 1
ATOM 648 C C . LEU A 1 83 ? -2.061 12.562 15.5 1 97.75 83 LEU A C 1
ATOM 650 O O . LEU A 1 83 ? -0.984 12.586 14.898 1 97.75 83 LEU A O 1
ATOM 654 N N . THR A 1 84 ? -2.174 12.375 16.734 1 97.12 84 THR A N 1
ATOM 655 C CA . THR A 1 84 ? -1.003 12.031 17.531 1 97.12 84 THR A CA 1
ATOM 656 C C . THR A 1 84 ? -0.638 10.562 17.359 1 97.12 84 THR A C 1
ATOM 658 O O . THR A 1 84 ? -1.472 9.758 16.938 1 97.12 84 THR A O 1
ATOM 661 N N . PRO A 1 85 ? 0.617 10.234 17.672 1 96.5 85 PRO A N 1
ATOM 662 C CA . PRO A 1 85 ? 1.064 8.852 17.516 1 96.5 85 PRO A CA 1
ATOM 663 C C . PRO A 1 85 ? 0.273 7.867 18.375 1 96.5 85 PRO A C 1
ATOM 665 O O . PRO A 1 85 ? 0.258 6.664 18.094 1 96.5 85 PRO A O 1
ATOM 668 N N . ASP A 1 86 ? -0.369 8.344 19.359 1 94.94 86 ASP A N 1
ATOM 669 C CA . ASP A 1 86 ? -1.149 7.477 20.25 1 94.94 86 ASP A CA 1
ATOM 670 C C . ASP A 1 86 ? -2.6 7.383 19.781 1 94.94 86 ASP A C 1
ATOM 672 O O . ASP A 1 86 ? -3.416 6.699 20.391 1 94.94 86 ASP A O 1
ATOM 676 N N . GLY A 1 87 ? -2.932 8.102 18.734 1 96.19 87 GLY A N 1
ATOM 677 C CA . GLY A 1 87 ? -4.23 7.887 18.109 1 96.19 87 GLY A CA 1
ATOM 678 C C . GLY A 1 87 ? -5.25 8.945 18.484 1 96.19 87 GLY A C 1
ATOM 679 O O . GLY A 1 87 ? -6.449 8.664 18.547 1 96.19 87 GLY A O 1
ATOM 680 N N . LEU A 1 88 ? -4.863 10.141 18.859 1 96.25 88 LEU A N 1
ATOM 681 C CA . LEU A 1 88 ? -5.773 11.25 19.109 1 96.25 88 LEU A CA 1
ATOM 682 C C . LEU A 1 88 ? -5.852 12.188 17.906 1 96.25 88 LEU A C 1
ATOM 684 O O . LEU A 1 88 ? -4.836 12.742 17.484 1 96.25 88 LEU A O 1
ATOM 688 N N . PRO A 1 89 ? -7.062 12.367 17.469 1 96.44 89 PRO A N 1
ATOM 689 C CA . PRO A 1 89 ? -7.184 13.281 16.328 1 96.44 89 PRO A CA 1
ATOM 690 C C . PRO A 1 89 ? -6.863 14.727 16.703 1 96.44 89 PRO A C 1
ATOM 692 O O . PRO A 1 89 ? -7.285 15.211 17.75 1 96.44 89 PRO A O 1
ATOM 695 N N . ILE A 1 90 ? -6.121 15.414 15.898 1 94.88 90 ILE A N 1
ATOM 696 C CA . ILE A 1 90 ? -5.773 16.828 16.047 1 94.88 90 ILE A CA 1
ATOM 697 C C . ILE A 1 90 ? -6.656 17.672 15.133 1 94.88 90 ILE A C 1
ATOM 699 O O . ILE A 1 90 ? -7.242 18.656 15.578 1 94.88 90 ILE A O 1
ATOM 703 N N . ALA A 1 91 ? -6.746 17.391 13.891 1 95.5 91 ALA A N 1
ATOM 704 C CA . ALA A 1 91 ? -7.562 18.031 12.859 1 95.5 91 ALA A CA 1
ATOM 705 C C . ALA A 1 91 ? -7.926 17.031 11.758 1 95.5 91 ALA A C 1
ATOM 707 O O . ALA A 1 91 ? -7.129 16.156 11.406 1 95.5 91 ALA A O 1
ATOM 708 N N . SER A 1 92 ? -9.172 17.141 11.258 1 97.62 92 SER A N 1
ATOM 709 C CA . SER A 1 92 ? -9.586 16.188 10.242 1 97.62 92 SER A CA 1
ATOM 710 C C . SER A 1 92 ? -10.734 16.734 9.398 1 97.62 92 SER A C 1
ATOM 712 O O . SER A 1 92 ? -11.578 17.484 9.906 1 97.62 92 SER A O 1
ATOM 714 N N . ASN A 1 93 ? -10.727 16.438 8.148 1 97.25 93 ASN A N 1
ATOM 715 C CA . ASN A 1 93 ? -11.914 16.641 7.336 1 97.25 93 ASN A CA 1
ATOM 716 C C . ASN A 1 93 ? -12.508 15.312 6.875 1 97.25 93 ASN A C 1
ATOM 718 O O . ASN A 1 93 ? -13.344 15.281 5.973 1 97.25 93 ASN A O 1
ATOM 722 N N . SER A 1 94 ? -12 14.18 7.438 1 97.5 94 SER A N 1
ATOM 723 C CA . SER A 1 94 ? -12.539 12.852 7.188 1 97.5 94 SER A CA 1
ATOM 724 C C . SER A 1 94 ? -13.922 12.688 7.801 1 97.5 94 SER A C 1
ATOM 726 O O . SER A 1 94 ? -14.188 13.18 8.898 1 97.5 94 SER A O 1
ATOM 728 N N . PRO A 1 95 ? -14.789 11.938 7.121 1 95.81 95 PRO A N 1
ATOM 729 C CA . PRO A 1 95 ? -16.078 11.633 7.723 1 95.81 95 PRO A CA 1
ATOM 730 C C . PRO A 1 95 ? -15.977 10.68 8.906 1 95.81 95 PRO A C 1
ATOM 732 O O . PRO A 1 95 ? -16.922 10.531 9.68 1 95.81 95 PRO A O 1
ATOM 735 N N . THR A 1 96 ? -14.812 9.969 9.062 1 95.25 96 THR A N 1
ATOM 736 C CA . THR A 1 96 ? -14.625 9 10.141 1 95.25 96 THR A CA 1
ATOM 737 C C . THR A 1 96 ? -13.273 9.203 10.82 1 95.25 96 THR A C 1
ATOM 739 O O . THR A 1 96 ? -12.445 8.289 10.859 1 95.25 96 THR A O 1
ATOM 742 N N . PRO A 1 97 ? -13.094 10.359 11.445 1 96.12 97 PRO A N 1
ATOM 743 C CA . PRO A 1 97 ? -11.789 10.688 12.031 1 96.12 97 PRO A CA 1
ATOM 744 C C . PRO A 1 97 ? -11.383 9.727 13.141 1 96.12 97 PRO A C 1
ATOM 746 O O . PRO A 1 97 ? -10.195 9.43 13.305 1 96.12 97 PRO A O 1
ATOM 749 N N . GLU A 1 98 ? -12.375 9.195 13.906 1 95.06 98 GLU A N 1
ATOM 750 C CA . GLU A 1 98 ? -12.062 8.289 15.008 1 95.06 98 GLU A CA 1
ATOM 751 C C . GLU A 1 98 ? -11.562 6.945 14.484 1 95.06 98 GLU A C 1
ATOM 753 O O . GLU A 1 98 ? -10.664 6.34 15.078 1 95.06 98 GLU A O 1
ATOM 758 N N . GLU A 1 99 ? -12.125 6.488 13.422 1 95.19 99 GLU A N 1
ATOM 759 C CA . GLU A 1 99 ? -11.656 5.258 12.797 1 95.19 99 GLU A CA 1
ATOM 760 C C . GLU A 1 99 ? -10.25 5.426 12.227 1 95.19 99 GLU A C 1
ATOM 762 O O . GLU A 1 99 ? -9.398 4.547 12.391 1 95.19 99 GLU A O 1
ATOM 767 N N . ASP A 1 100 ? -10.023 6.574 11.562 1 96.38 100 ASP A N 1
ATOM 768 C CA . ASP A 1 100 ? -8.688 6.875 11.047 1 96.38 100 ASP A CA 1
ATOM 769 C C . ASP A 1 100 ? -7.645 6.832 12.156 1 96.38 100 ASP A C 1
ATOM 771 O O . ASP A 1 100 ? -6.582 6.23 11.992 1 96.38 100 ASP A O 1
ATOM 775 N N . ALA A 1 101 ? -8.023 7.449 13.242 1 95.94 101 ALA A N 1
ATOM 776 C CA . ALA A 1 101 ? -7.098 7.598 14.359 1 95.94 101 ALA A CA 1
ATOM 777 C C . ALA A 1 101 ? -6.816 6.254 15.023 1 95.94 101 ALA A C 1
ATOM 779 O O . ALA A 1 101 ? -5.742 6.051 15.594 1 95.94 101 ALA A O 1
ATOM 780 N N . ALA A 1 102 ? -7.77 5.398 14.977 1 94.38 102 ALA A N 1
ATOM 781 C CA . ALA A 1 102 ? -7.598 4.07 15.57 1 94.38 102 ALA A CA 1
ATOM 782 C C . ALA A 1 102 ? -6.684 3.203 14.711 1 94.38 102 ALA A C 1
ATOM 784 O O . ALA A 1 102 ? -5.879 2.432 15.234 1 94.38 102 ALA A O 1
ATOM 785 N N . ILE A 1 103 ? -6.676 3.381 13.398 1 95.44 103 ILE A N 1
ATOM 786 C CA . ILE A 1 103 ? -6.008 2.449 12.5 1 95.44 103 ILE A CA 1
ATOM 787 C C . ILE A 1 103 ? -4.605 2.957 12.18 1 95.44 103 ILE A C 1
ATOM 789 O O . ILE A 1 103 ? -3.68 2.166 11.977 1 95.44 103 ILE A O 1
ATOM 793 N N . ALA A 1 104 ? -4.387 4.254 12.188 1 97.5 104 ALA A N 1
ATOM 794 C CA . ALA A 1 104 ? -3.152 4.859 11.695 1 97.5 104 ALA A CA 1
ATOM 795 C C . ALA A 1 104 ? -1.946 4.375 12.492 1 97.5 104 ALA A C 1
ATOM 797 O O . ALA A 1 104 ? -0.947 3.938 11.922 1 97.5 104 ALA A O 1
ATOM 798 N N . PRO A 1 105 ? -2.045 4.395 13.812 1 97.25 105 PRO A N 1
ATOM 799 C CA . PRO A 1 105 ? -0.887 3.906 14.562 1 97.25 105 PRO A CA 1
ATOM 800 C C . PRO A 1 105 ? -0.56 2.445 14.266 1 97.25 105 PRO A C 1
ATOM 802 O O . PRO A 1 105 ? 0.614 2.074 14.195 1 97.25 105 PRO A O 1
ATOM 805 N N . GLU A 1 106 ? -1.576 1.627 14.086 1 95.06 106 GLU A N 1
ATOM 806 C CA . GLU A 1 106 ? -1.36 0.219 13.766 1 95.06 106 GLU A CA 1
ATOM 807 C C . GLU A 1 106 ? -0.701 0.057 12.398 1 95.06 106 GLU A C 1
ATOM 809 O O . GLU A 1 106 ? 0.199 -0.769 12.234 1 95.06 106 GLU A O 1
ATOM 814 N N . LEU A 1 107 ? -1.094 0.877 11.508 1 95.81 107 LEU A N 1
ATOM 815 C CA . LEU A 1 107 ? -0.54 0.796 10.156 1 95.81 107 LEU A CA 1
ATOM 816 C C . LEU A 1 107 ? 0.917 1.245 10.141 1 95.81 107 LEU A C 1
ATOM 818 O O . LEU A 1 107 ? 1.74 0.672 9.422 1 95.81 107 LEU A O 1
ATOM 822 N N . ILE A 1 108 ? 1.229 2.217 10.875 1 96.94 108 ILE A N 1
ATOM 823 C CA . ILE A 1 108 ? 2.611 2.678 10.945 1 96.94 108 ILE A CA 1
ATOM 824 C C . ILE A 1 108 ? 3.49 1.581 11.547 1 96.94 108 ILE A C 1
ATOM 826 O O . ILE A 1 108 ? 4.625 1.382 11.109 1 96.94 108 ILE A O 1
ATOM 830 N N . LYS A 1 109 ? 2.957 0.886 12.523 1 94.19 109 LYS A N 1
ATOM 831 C CA . LYS A 1 109 ? 3.699 -0.231 13.102 1 94.19 109 LYS A CA 1
ATOM 832 C C . LYS A 1 109 ? 3.975 -1.307 12.055 1 94.19 109 LYS A C 1
ATOM 834 O O . LYS A 1 109 ? 5.078 -1.852 11.992 1 94.19 109 LYS A O 1
ATOM 839 N N . VAL A 1 110 ? 2.98 -1.556 11.273 1 90.88 110 VAL A N 1
ATOM 840 C CA . VAL A 1 110 ? 3.143 -2.512 10.188 1 90.88 110 VAL A CA 1
ATOM 841 C C . VAL A 1 110 ? 4.219 -2.02 9.219 1 90.88 110 VAL A C 1
ATOM 843 O O . VAL A 1 110 ? 5.094 -2.785 8.812 1 90.88 110 VAL A O 1
ATOM 846 N N . GLY A 1 111 ? 4.168 -0.771 8.82 1 94.38 111 GLY A N 1
ATOM 847 C CA . GLY A 1 111 ? 5.168 -0.186 7.941 1 94.38 111 GLY A CA 1
ATOM 848 C C . GLY A 1 111 ? 6.582 -0.308 8.477 1 94.38 111 GLY A C 1
ATOM 849 O O . GLY A 1 111 ? 7.5 -0.681 7.746 1 94.38 111 GLY A O 1
ATOM 850 N N . LYS A 1 112 ? 6.691 -0.004 9.711 1 93.81 112 LYS A N 1
ATOM 851 C CA . LYS A 1 112 ? 8.008 -0.078 10.336 1 93.81 112 LYS A CA 1
ATOM 852 C C . LYS A 1 112 ? 8.5 -1.52 10.414 1 93.81 112 LYS A C 1
ATOM 854 O O . LYS A 1 112 ? 9.656 -1.803 10.094 1 93.81 112 LYS A O 1
ATOM 859 N N . GLY A 1 113 ? 7.621 -2.406 10.82 1 91.38 113 GLY A N 1
ATOM 860 C CA . GLY A 1 113 ? 7.996 -3.797 11.016 1 91.38 113 GLY A CA 1
ATOM 861 C C . GLY A 1 113 ? 8.227 -4.543 9.711 1 91.38 113 GLY A C 1
ATOM 862 O O . GLY A 1 113 ? 9.203 -5.285 9.578 1 91.38 113 GLY A O 1
ATOM 863 N N . MET A 1 114 ? 7.355 -4.316 8.711 1 90.31 114 MET A N 1
ATOM 864 C CA . MET A 1 114 ? 7.355 -5.113 7.492 1 90.31 114 MET A CA 1
ATOM 865 C C . MET A 1 114 ? 8.18 -4.438 6.402 1 90.31 114 MET A C 1
ATOM 867 O O . MET A 1 114 ? 8.781 -5.109 5.559 1 90.31 114 MET A O 1
ATOM 871 N N . LEU A 1 115 ? 8.258 -3.135 6.48 1 93.69 115 LEU A N 1
ATOM 872 C CA . LEU A 1 115 ? 8.812 -2.416 5.336 1 93.69 115 LEU A CA 1
ATOM 873 C C . LEU A 1 115 ? 9.977 -1.526 5.77 1 93.69 115 LEU A C 1
ATOM 875 O O . LEU A 1 115 ? 10.594 -0.857 4.938 1 93.69 115 LEU A O 1
ATOM 879 N N . ASN A 1 116 ? 10.289 -1.478 7.051 1 94.06 116 ASN A N 1
ATOM 880 C CA . ASN A 1 116 ? 11.305 -0.575 7.578 1 94.06 116 ASN A CA 1
ATOM 881 C C . ASN A 1 116 ? 11.086 0.856 7.094 1 94.06 116 ASN A C 1
ATOM 883 O O . ASN A 1 116 ? 12.016 1.487 6.582 1 94.06 116 ASN A O 1
ATOM 887 N N . SER A 1 117 ? 9.844 1.323 7.305 1 95 117 SER A N 1
ATOM 888 C CA . SER A 1 117 ? 9.453 2.62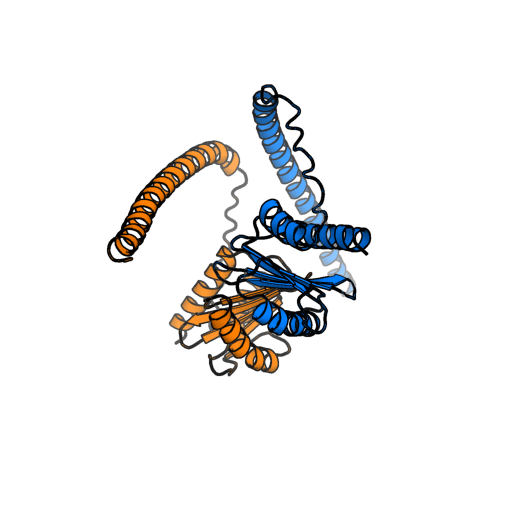1 6.766 1 95 117 SER A CA 1
ATOM 889 C C . SER A 1 117 ? 8.617 3.408 7.773 1 95 117 SER A C 1
ATOM 891 O O . SER A 1 117 ? 7.789 2.836 8.484 1 95 117 SER A O 1
ATOM 893 N N . SER A 1 118 ? 8.836 4.73 7.727 1 95.56 118 SER A N 1
ATOM 894 C CA . SER A 1 118 ? 8.062 5.617 8.586 1 95.56 118 SER A CA 1
ATOM 895 C C . SER A 1 118 ? 6.762 6.051 7.91 1 95.56 118 SER A C 1
ATOM 897 O O . SER A 1 118 ? 6.059 6.926 8.414 1 95.56 118 SER A O 1
ATOM 899 N N . ARG A 1 119 ? 6.57 5.527 6.789 1 97.12 119 ARG A N 1
ATOM 900 C CA . ARG A 1 119 ? 5.309 5.727 6.078 1 97.12 119 ARG A CA 1
ATOM 901 C C . ARG A 1 119 ? 4.859 4.434 5.402 1 97.12 119 ARG A C 1
ATOM 903 O O . ARG A 1 119 ? 5.672 3.547 5.141 1 97.12 119 ARG A O 1
ATOM 910 N N . ILE A 1 120 ? 3.586 4.379 5.164 1 97.69 120 ILE A N 1
ATOM 911 C CA . ILE A 1 120 ? 3.027 3.236 4.449 1 97.69 120 ILE A CA 1
ATOM 912 C C . ILE A 1 120 ? 1.879 3.701 3.555 1 97.69 120 ILE A C 1
ATOM 914 O O . ILE A 1 120 ? 1.074 4.547 3.955 1 97.69 120 ILE A O 1
ATOM 918 N N . LEU A 1 121 ? 1.985 3.279 2.336 1 98 121 LEU A N 1
ATOM 919 C CA . LEU A 1 121 ? 0.892 3.467 1.389 1 98 121 LEU A CA 1
ATOM 920 C C . LEU A 1 121 ? 0.215 2.139 1.07 1 98 121 LEU A C 1
ATOM 922 O O . LEU A 1 121 ? 0.856 1.217 0.56 1 98 121 LEU A O 1
ATOM 926 N N . LEU A 1 122 ? -1.002 2.002 1.515 1 98.06 122 LEU A N 1
ATOM 927 C CA . LEU A 1 122 ? -1.827 0.859 1.138 1 98.06 122 LEU A CA 1
ATOM 928 C C . LEU A 1 122 ? -2.609 1.152 -0.138 1 98.06 122 LEU A C 1
ATOM 930 O O . LEU A 1 122 ? -3.404 2.094 -0.181 1 98.06 122 LEU A O 1
ATOM 934 N N . SER A 1 123 ? -2.383 0.348 -1.112 1 97.19 123 SER A N 1
ATOM 935 C CA . SER A 1 123 ? -3.045 0.598 -2.389 1 97.19 123 SER A CA 1
ATOM 936 C C . SER A 1 123 ? -3.92 -0.583 -2.799 1 97.19 123 SER A C 1
ATOM 938 O O . SER A 1 123 ? -3.439 -1.714 -2.895 1 97.19 123 SER A O 1
ATOM 940 N N . GLY A 1 124 ? -5.172 -0.318 -2.912 1 95.31 124 GLY A N 1
ATOM 941 C CA . GLY A 1 124 ? -6.07 -1.229 -3.604 1 95.31 124 GLY A CA 1
ATOM 942 C C . GLY A 1 124 ? -6.238 -0.901 -5.074 1 95.31 124 GLY A C 1
ATOM 943 O O . GLY A 1 124 ? -5.34 -0.328 -5.695 1 95.31 124 GLY A O 1
ATOM 944 N N . GLU A 1 125 ? -7.289 -1.317 -5.629 1 91.06 125 GLU A N 1
ATOM 945 C CA . GLU A 1 125 ? -7.531 -1.074 -7.047 1 91.06 125 GLU A CA 1
ATOM 946 C C . GLU A 1 125 ? -7.832 0.398 -7.312 1 91.06 125 GLU A C 1
ATOM 948 O O . GLU A 1 125 ? -7.309 0.983 -8.258 1 91.06 125 GLU A O 1
ATOM 953 N N . ASN A 1 126 ? -8.586 0.99 -6.406 1 90.56 126 ASN A N 1
ATOM 954 C CA . ASN A 1 126 ? -9.07 2.328 -6.723 1 90.56 126 ASN A CA 1
ATOM 955 C C . ASN A 1 126 ? -8.789 3.311 -5.59 1 90.56 126 ASN A C 1
ATOM 957 O O . ASN A 1 126 ? -8.961 4.52 -5.754 1 90.56 126 ASN A O 1
ATOM 961 N N . THR A 1 127 ? -8.484 2.795 -4.527 1 94.31 127 THR A N 1
ATOM 962 C CA . THR A 1 127 ? -8.289 3.629 -3.348 1 94.31 127 THR A CA 1
ATOM 963 C C . THR A 1 127 ? -6.926 3.367 -2.715 1 94.31 127 THR A C 1
ATOM 965 O O . THR A 1 127 ? -6.414 2.248 -2.777 1 94.31 127 THR A O 1
ATOM 968 N N . ARG A 1 128 ? -6.402 4.391 -2.174 1 97.44 128 ARG A N 1
ATOM 969 C CA . ARG A 1 128 ? -5.145 4.293 -1.436 1 97.44 128 ARG A CA 1
ATOM 970 C C . ARG A 1 128 ? -5.254 4.984 -0.081 1 97.44 128 ARG A C 1
ATOM 972 O O . ARG A 1 128 ? -5.973 5.977 0.061 1 97.44 128 ARG A O 1
ATOM 979 N N . VAL A 1 129 ? -4.602 4.441 0.823 1 98.19 129 VAL A N 1
ATOM 980 C CA . VAL A 1 129 ? -4.488 5.023 2.156 1 98.19 129 VAL A CA 1
ATOM 981 C C . VAL A 1 129 ? -3.021 5.281 2.486 1 98.19 129 VAL A C 1
ATOM 983 O O . VAL A 1 129 ? -2.199 4.359 2.449 1 98.19 129 VAL A O 1
ATOM 986 N N . LEU A 1 130 ? -2.756 6.48 2.695 1 98.56 130 LEU A N 1
ATOM 987 C CA . LEU A 1 130 ? -1.419 6.895 3.111 1 98.56 130 LEU A CA 1
ATOM 988 C C . LEU A 1 130 ? -1.374 7.156 4.613 1 98.56 130 LEU A C 1
ATOM 990 O O . LEU A 1 130 ? -2.213 7.887 5.145 1 98.56 130 LEU A O 1
ATOM 994 N N . VAL A 1 131 ? -0.468 6.543 5.305 1 98.69 131 VAL A N 1
ATOM 995 C CA . VAL A 1 131 ? -0.157 6.891 6.688 1 98.69 131 VAL A CA 1
ATOM 996 C C . VAL A 1 131 ? 1.335 7.188 6.824 1 98.69 131 VAL A C 1
ATOM 998 O O . VAL A 1 131 ? 2.174 6.426 6.336 1 98.69 131 VAL A O 1
ATOM 1001 N N . MET A 1 132 ? 1.667 8.25 7.422 1 98.19 132 MET A N 1
ATOM 1002 C CA . MET A 1 132 ? 3.082 8.578 7.574 1 98.19 132 MET A CA 1
ATOM 1003 C C . MET A 1 132 ? 3.326 9.352 8.867 1 98.19 132 MET A C 1
ATOM 1005 O O . MET A 1 132 ? 2.475 10.125 9.305 1 98.19 132 MET A O 1
ATOM 1009 N N . GLN A 1 133 ? 4.398 9.07 9.438 1 97.81 133 GLN A N 1
ATOM 1010 C CA . GLN A 1 133 ? 4.883 9.883 10.555 1 97.81 133 GLN A CA 1
ATOM 1011 C C . GLN A 1 133 ? 5.527 11.172 10.055 1 97.81 133 GLN A C 1
ATOM 1013 O O . GLN A 1 133 ? 6.59 11.141 9.43 1 97.81 133 GLN A O 1
ATOM 1018 N N . VAL A 1 134 ? 4.855 12.266 10.281 1 96.94 134 VAL A N 1
ATOM 1019 C CA . VAL A 1 134 ? 5.332 13.555 9.797 1 96.94 134 VAL A CA 1
ATOM 1020 C C . VAL A 1 134 ? 6.465 14.055 10.695 1 96.94 134 VAL A C 1
ATOM 1022 O O . VAL A 1 134 ? 7.496 14.523 10.203 1 96.94 134 VAL A O 1
ATOM 1025 N N . ASN A 1 135 ? 6.324 13.984 11.859 1 94.81 135 ASN A N 1
ATOM 1026 C CA . ASN A 1 135 ? 7.301 14.242 12.914 1 94.81 135 ASN A CA 1
ATOM 1027 C C . ASN A 1 135 ? 7 13.43 14.172 1 94.81 135 ASN A C 1
ATOM 1029 O O . ASN A 1 135 ? 6.086 12.602 14.172 1 94.81 135 ASN A O 1
ATOM 1033 N N . PRO A 1 136 ? 7.773 13.516 15.211 1 95.06 136 PRO A N 1
ATOM 1034 C CA . PRO A 1 136 ? 7.594 12.625 16.375 1 95.06 136 PRO A CA 1
ATOM 1035 C C . PRO A 1 136 ? 6.223 12.773 17.016 1 95.06 136 PRO A C 1
ATOM 1037 O O . PRO A 1 136 ? 5.758 11.859 17.703 1 95.06 136 PRO A O 1
ATOM 1040 N N . ASP A 1 137 ? 5.484 13.859 16.797 1 95.12 137 ASP A N 1
ATOM 1041 C CA . ASP A 1 137 ? 4.266 14.148 17.547 1 95.12 137 ASP A CA 1
ATOM 1042 C C . ASP A 1 137 ? 3.031 14.016 16.656 1 95.12 137 ASP A C 1
ATOM 1044 O O . ASP A 1 137 ? 1.901 14.039 17.141 1 95.12 137 ASP A O 1
ATOM 1048 N N . VAL A 1 138 ? 3.25 13.852 15.398 1 97.19 138 VAL A N 1
ATOM 1049 C CA . VAL A 1 138 ? 2.092 13.953 14.523 1 97.19 138 VAL A CA 1
ATOM 1050 C C . VAL A 1 138 ? 2.164 12.859 13.453 1 97.19 138 VAL A C 1
ATOM 1052 O O . VAL A 1 138 ? 3.203 12.68 12.812 1 97.19 138 VAL A O 1
ATOM 1055 N N . LEU A 1 139 ? 1.072 12.164 13.312 1 98.38 139 LEU A N 1
ATOM 1056 C CA . LEU A 1 139 ? 0.832 11.273 12.18 1 98.38 139 LEU A CA 1
ATOM 1057 C C . LEU A 1 139 ? -0.16 11.891 11.203 1 98.38 139 LEU A C 1
ATOM 1059 O O . LEU A 1 139 ? -0.996 12.711 11.594 1 98.38 139 LEU A O 1
ATOM 1063 N N . LEU A 1 140 ? 0.02 11.531 9.961 1 98.56 140 LEU A N 1
ATOM 1064 C CA . LEU A 1 140 ? -0.929 11.891 8.914 1 98.56 140 LEU A CA 1
ATOM 1065 C C . LEU A 1 140 ? -1.594 10.648 8.328 1 98.56 140 LEU A C 1
ATOM 1067 O O . LEU A 1 140 ? -0.916 9.672 8.008 1 98.56 140 LEU A O 1
ATOM 1071 N N . HIS A 1 141 ? -2.861 10.57 8.336 1 98.69 141 HIS A N 1
ATOM 1072 C CA . HIS A 1 141 ? -3.686 9.609 7.617 1 98.69 141 HIS A CA 1
ATOM 1073 C C . HIS A 1 141 ? -4.453 10.281 6.48 1 98.69 141 HIS A C 1
ATOM 1075 O O . HIS A 1 141 ? -5.133 11.281 6.691 1 98.69 141 HIS A O 1
ATOM 1081 N N . ALA A 1 142 ? -4.293 9.766 5.273 1 98.62 142 ALA A N 1
ATOM 1082 C CA . ALA A 1 142 ? -5 10.359 4.141 1 98.62 142 ALA A CA 1
ATOM 1083 C C . ALA A 1 142 ? -5.52 9.273 3.197 1 98.62 142 ALA A C 1
ATOM 1085 O O . ALA A 1 142 ? -4.918 8.211 3.07 1 98.62 142 ALA A O 1
ATOM 1086 N N . ARG A 1 143 ? -6.617 9.508 2.645 1 98 143 ARG A N 1
ATOM 1087 C CA . ARG A 1 143 ? -7.141 8.68 1.562 1 98 143 ARG A CA 1
ATOM 1088 C C . ARG A 1 143 ? -7.027 9.391 0.221 1 98 143 ARG A C 1
ATOM 1090 O O . ARG A 1 143 ? -7.18 10.617 0.148 1 98 143 ARG A O 1
ATOM 1097 N N . VAL A 1 144 ? -6.73 8.617 -0.779 1 97 144 VAL A N 1
ATOM 1098 C CA . VAL A 1 144 ? -6.562 9.195 -2.11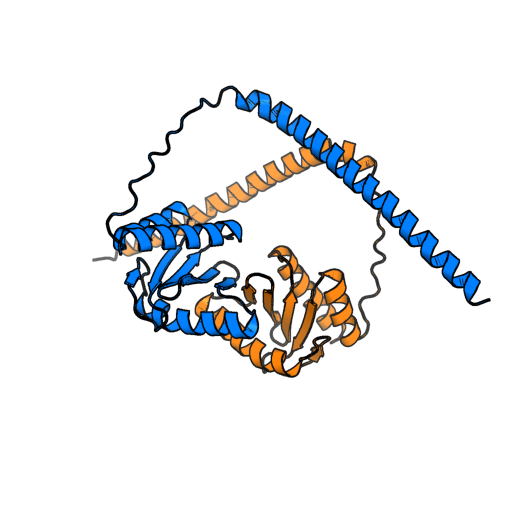1 1 97 144 VAL A CA 1
ATOM 1099 C C . VAL A 1 144 ? -7.113 8.227 -3.16 1 97 144 VAL A C 1
ATOM 1101 O O . VAL A 1 144 ? -6.941 7.012 -3.047 1 97 144 VAL A O 1
ATOM 1104 N N . ALA A 1 145 ? -7.727 8.719 -4.145 1 94.81 145 ALA A N 1
ATOM 1105 C CA . ALA A 1 145 ? -8.367 7.883 -5.156 1 94.81 145 ALA A CA 1
ATOM 1106 C C . ALA A 1 145 ? -7.562 7.879 -6.453 1 94.81 145 ALA A C 1
ATOM 1108 O O . ALA A 1 145 ? -8.047 7.41 -7.488 1 94.81 145 ALA A O 1
ATOM 1109 N N . ARG A 1 146 ? -6.426 8.398 -6.438 1 93.31 146 ARG A N 1
ATOM 1110 C CA . ARG A 1 146 ? -5.523 8.422 -7.586 1 93.31 146 ARG A CA 1
ATOM 1111 C C . ARG A 1 146 ? -4.125 7.953 -7.191 1 93.31 146 ARG A C 1
ATOM 1113 O O . ARG A 1 146 ? -3.85 7.727 -6.012 1 93.31 146 ARG A O 1
ATOM 1120 N N . ASP A 1 147 ? -3.373 7.781 -8.227 1 90.94 147 ASP A N 1
ATOM 1121 C CA . ASP A 1 147 ? -1.979 7.473 -7.922 1 90.94 147 ASP A CA 1
ATOM 1122 C C . ASP A 1 147 ? -1.268 8.688 -7.324 1 90.94 147 ASP A C 1
ATOM 1124 O O . ASP A 1 147 ? -1.487 9.82 -7.762 1 90.94 147 ASP A O 1
ATOM 1128 N N . ILE A 1 148 ? -0.511 8.383 -6.312 1 93.81 148 ILE A N 1
ATOM 1129 C CA . ILE A 1 148 ? 0.262 9.438 -5.664 1 93.81 148 ILE A CA 1
ATOM 1130 C C . ILE A 1 148 ? 1.746 9.086 -5.691 1 93.81 148 ILE A C 1
ATOM 1132 O O . ILE A 1 148 ? 2.125 7.949 -5.379 1 93.81 148 ILE A O 1
ATOM 1136 N N . SER A 1 149 ? 2.498 10.023 -6.07 1 91.19 149 SER A N 1
ATOM 1137 C CA . SER A 1 149 ? 3.924 9.75 -6.238 1 91.19 149 SER A CA 1
ATOM 1138 C C . SER A 1 149 ? 4.672 9.898 -4.914 1 91.19 149 SER A C 1
ATOM 1140 O O . SER A 1 149 ? 4.176 10.547 -3.986 1 91.19 149 SER A O 1
ATOM 1142 N N . LYS A 1 150 ? 5.859 9.375 -4.922 1 92.19 150 LYS A N 1
ATOM 1143 C CA . LYS A 1 150 ? 6.742 9.516 -3.77 1 92.19 150 LYS A CA 1
ATOM 1144 C C . LYS A 1 150 ? 7.047 10.984 -3.49 1 92.19 150 LYS A C 1
ATOM 1146 O O . LYS A 1 150 ? 7.062 11.414 -2.334 1 92.19 150 LYS A O 1
ATOM 1151 N N . ARG A 1 151 ? 7.254 11.695 -4.512 1 93.62 151 ARG A N 1
ATOM 1152 C CA . ARG A 1 151 ? 7.586 13.117 -4.371 1 93.62 151 ARG A CA 1
ATOM 1153 C C . ARG A 1 151 ? 6.422 13.891 -3.756 1 93.62 151 ARG A C 1
ATOM 1155 O O . ARG A 1 151 ? 6.629 14.758 -2.904 1 93.62 151 ARG A O 1
ATOM 1162 N N . GLU A 1 152 ? 5.262 13.594 -4.203 1 96.5 152 GLU A N 1
ATOM 1163 C CA . GLU A 1 152 ? 4.082 14.242 -3.635 1 96.5 152 GLU A CA 1
ATOM 1164 C C . GLU A 1 152 ? 3.941 13.922 -2.148 1 96.5 152 GLU A C 1
ATOM 1166 O O . GLU A 1 152 ? 3.641 14.812 -1.346 1 96.5 152 GLU A O 1
ATOM 1171 N N . ILE A 1 153 ? 4.18 12.711 -1.838 1 97.25 153 ILE A N 1
ATOM 1172 C CA . ILE A 1 153 ? 4.082 12.289 -0.446 1 97.25 153 ILE A CA 1
ATOM 1173 C C . ILE A 1 153 ? 5.094 13.055 0.401 1 97.25 153 ILE A C 1
ATOM 1175 O O . ILE A 1 153 ? 4.77 13.523 1.493 1 97.25 153 ILE A O 1
ATOM 1179 N N . GLU A 1 154 ? 6.25 13.195 -0.137 1 96.19 154 GLU A N 1
ATOM 1180 C CA . GLU A 1 154 ? 7.289 13.945 0.566 1 96.19 154 GLU A CA 1
ATOM 1181 C C . GLU A 1 154 ? 6.887 15.406 0.746 1 96.19 154 GLU A C 1
ATOM 1183 O O . GLU A 1 154 ? 7.066 15.977 1.823 1 96.19 154 GLU A O 1
ATOM 1188 N N . ARG A 1 155 ? 6.316 15.953 -0.209 1 97.12 155 ARG A N 1
ATOM 1189 C CA . ARG A 1 155 ? 5.895 17.344 -0.149 1 97.12 155 ARG A CA 1
ATOM 1190 C C . ARG A 1 155 ? 4.777 17.547 0.871 1 97.12 155 ARG A C 1
ATOM 1192 O O . ARG A 1 155 ? 4.742 18.547 1.581 1 97.12 155 ARG A O 1
ATOM 1199 N N . ILE A 1 156 ? 3.922 16.609 0.869 1 97.38 156 ILE A N 1
ATOM 1200 C CA . ILE A 1 156 ? 2.84 16.672 1.847 1 97.38 156 ILE A CA 1
ATOM 1201 C C . ILE A 1 156 ? 3.422 16.672 3.258 1 97.38 156 ILE A C 1
ATOM 1203 O O . ILE A 1 156 ? 3.045 17.5 4.09 1 97.38 156 ILE A O 1
ATOM 1207 N N . GLY A 1 157 ? 4.305 15.758 3.482 1 96.94 157 GLY A N 1
ATOM 1208 C CA . GLY A 1 157 ? 4.934 15.695 4.793 1 96.94 157 GLY A CA 1
ATOM 1209 C C . GLY A 1 157 ? 5.637 16.984 5.176 1 96.94 157 GLY A C 1
ATOM 1210 O O . GLY A 1 157 ? 5.523 17.453 6.312 1 96.94 157 GLY A O 1
ATOM 1211 N N . GLU A 1 158 ? 6.32 17.562 4.238 1 95.62 158 GLU A N 1
ATOM 1212 C CA . GLU A 1 158 ? 7.051 18.812 4.469 1 95.62 158 GLU A CA 1
ATOM 1213 C C . GLU A 1 158 ? 6.098 19.953 4.777 1 95.62 158 GLU A C 1
ATOM 1215 O O . GLU A 1 158 ? 6.344 20.75 5.691 1 95.62 158 GLU A O 1
ATOM 1220 N N . GLU A 1 159 ? 5.105 20 4.043 1 94.25 159 GLU A N 1
ATOM 1221 C CA . GLU A 1 159 ? 4.145 21.078 4.207 1 94.25 159 GLU A CA 1
ATOM 1222 C C . GLU A 1 159 ? 3.418 20.969 5.547 1 94.25 159 GLU A C 1
ATOM 1224 O O . GLU A 1 159 ? 3.23 21.984 6.238 1 94.25 159 GLU A O 1
ATOM 1229 N N . VAL A 1 160 ? 3.035 19.828 5.895 1 95.75 160 VAL A N 1
ATOM 1230 C CA . VAL A 1 160 ? 2.377 19.625 7.184 1 95.75 160 VAL A CA 1
ATOM 1231 C C . VAL A 1 160 ? 3.322 20.016 8.312 1 95.75 160 VAL A C 1
ATOM 1233 O O . VAL A 1 160 ? 2.926 20.719 9.242 1 95.75 160 VAL A O 1
ATOM 1236 N N . ASN A 1 161 ? 4.516 19.609 8.164 1 93.81 161 ASN A N 1
ATOM 1237 C CA . ASN A 1 161 ? 5.496 19.922 9.195 1 93.81 161 ASN A CA 1
ATOM 1238 C C . ASN A 1 161 ? 5.73 21.422 9.305 1 93.81 161 ASN A C 1
ATOM 1240 O O . ASN A 1 161 ? 5.832 21.969 10.406 1 93.81 161 ASN A O 1
ATOM 1244 N N . MET A 1 162 ? 5.789 22.078 8.219 1 91.12 162 MET A N 1
ATOM 1245 C CA . MET A 1 162 ? 6.004 23.531 8.188 1 91.12 162 MET A CA 1
ATOM 1246 C C . MET A 1 162 ? 4.859 24.266 8.875 1 91.12 162 MET A C 1
ATOM 1248 O O . MET A 1 162 ? 5.09 25.172 9.664 1 91.12 162 MET A O 1
ATOM 1252 N N . VAL A 1 163 ? 3.691 23.828 8.609 1 90.31 163 VAL A N 1
ATOM 1253 C CA . VAL A 1 163 ? 2.516 24.5 9.156 1 90.31 163 VAL A CA 1
ATOM 1254 C C . VAL A 1 163 ? 2.416 24.234 10.656 1 90.31 163 VAL A C 1
ATOM 1256 O O . VAL A 1 163 ? 2.094 25.125 11.43 1 90.31 163 VAL A O 1
ATOM 1259 N N . LEU A 1 164 ? 2.723 23.062 11.086 1 89 164 LEU A N 1
ATOM 1260 C CA . LEU A 1 164 ? 2.67 22.719 12.5 1 89 164 LEU A CA 1
ATOM 1261 C C . LEU A 1 164 ? 3.717 23.5 13.289 1 89 164 LEU A C 1
ATOM 1263 O O . LEU A 1 164 ? 3.475 23.891 14.438 1 89 164 LEU A O 1
ATOM 1267 N N . GLU A 1 165 ? 4.82 23.703 12.703 1 84.12 165 GLU A N 1
ATOM 1268 C CA . GLU A 1 165 ? 5.871 24.484 13.359 1 84.12 165 GLU A CA 1
ATOM 1269 C C . GLU A 1 165 ? 5.465 25.938 13.492 1 84.12 165 GLU A C 1
ATOM 1271 O O . GLU A 1 165 ? 5.91 26.641 14.406 1 84.12 165 GLU A O 1
ATOM 1276 N N . GLY A 1 166 ? 4.652 26.328 12.516 1 76.31 166 GLY A N 1
ATOM 1277 C CA . GLY A 1 166 ? 4.211 27.719 12.562 1 76.31 166 GLY A CA 1
ATOM 1278 C C . GLY A 1 166 ? 3.074 27.953 13.539 1 76.31 166 GLY A C 1
ATOM 1279 O O . GLY A 1 166 ? 2.824 29.094 13.945 1 76.31 166 GLY A O 1
ATOM 1280 N N . ILE A 1 167 ? 2.318 26.953 13.719 1 69.19 167 ILE A N 1
ATOM 1281 C CA . ILE A 1 167 ? 1.175 27.094 14.609 1 69.19 167 ILE A CA 1
ATOM 1282 C C . ILE A 1 167 ? 1.609 26.828 16.047 1 69.19 167 ILE A C 1
ATOM 1284 O O . ILE A 1 167 ? 1.041 27.391 16.984 1 69.19 167 ILE A O 1
ATOM 1288 N N . ILE A 1 168 ? 2.564 25.969 16.25 1 52.53 168 ILE A N 1
ATOM 1289 C CA . ILE A 1 168 ? 3.033 25.781 17.609 1 52.53 168 ILE A CA 1
ATOM 1290 C C . ILE A 1 168 ? 4.059 26.859 17.953 1 52.53 168 ILE A C 1
ATOM 1292 O O . ILE A 1 168 ? 4.965 27.125 17.172 1 52.53 168 ILE A O 1
ATOM 1296 N N . MET B 1 1 ? -41.469 13.383 2.762 1 35.91 1 MET B N 1
ATOM 1297 C CA . MET B 1 1 ? -40.469 14.234 2.09 1 35.91 1 MET B CA 1
ATOM 1298 C C . MET B 1 1 ? -39.188 13.484 1.844 1 35.91 1 MET B C 1
ATOM 1300 O O . MET B 1 1 ? -38.656 13.484 0.727 1 35.91 1 MET B O 1
ATOM 1304 N N . VAL B 1 2 ? -38.219 12.742 1.64 1 34.53 2 VAL B N 1
ATOM 1305 C CA . VAL B 1 2 ? -37.656 12.914 0.306 1 34.53 2 VAL B CA 1
ATOM 1306 C C . VAL B 1 2 ? -38.469 12.094 -0.705 1 34.53 2 VAL B C 1
ATOM 1308 O O . VAL B 1 2 ? -38.594 10.875 -0.558 1 34.53 2 VAL B O 1
ATOM 1311 N N . TYR B 1 3 ? -39.812 11.664 -1.363 1 37.88 3 TYR B N 1
ATOM 1312 C CA . TYR B 1 3 ? -39.781 10.758 -2.51 1 37.88 3 TYR B CA 1
ATOM 1313 C C . TYR B 1 3 ? -39.188 11.461 -3.73 1 37.88 3 TYR B C 1
ATOM 1315 O O . TYR B 1 3 ? -38.594 10.812 -4.59 1 37.88 3 TYR B O 1
ATOM 1323 N N . GLU B 1 4 ? -39.344 12.516 -3.859 1 41.09 4 GLU B N 1
ATOM 1324 C CA . GLU B 1 4 ? -38.812 13.383 -4.902 1 41.09 4 GLU B CA 1
ATOM 1325 C C . GLU B 1 4 ? -37.281 13.391 -4.895 1 41.09 4 GLU B C 1
ATOM 1327 O O . GLU B 1 4 ? -36.656 13.336 -5.953 1 41.09 4 GLU B O 1
ATOM 1332 N N . VAL B 1 5 ? -36.688 13.531 -3.674 1 45 5 VAL B N 1
ATOM 1333 C CA . VAL B 1 5 ? -35.25 13.695 -3.564 1 45 5 VAL B CA 1
ATOM 1334 C C . VAL B 1 5 ? -34.562 12.383 -3.908 1 45 5 VAL B C 1
ATOM 1336 O O . VAL B 1 5 ? -33.531 12.383 -4.578 1 45 5 VAL B O 1
ATOM 1339 N N . LEU B 1 6 ? -35.125 11.461 -3.82 1 46.44 6 LEU B N 1
ATOM 1340 C CA . LEU B 1 6 ? -34.625 10.109 -4.031 1 46.44 6 LEU B CA 1
ATOM 1341 C C . LEU B 1 6 ? -34.562 9.766 -5.516 1 46.44 6 LEU B C 1
ATOM 1343 O O . LEU B 1 6 ? -33.656 9.094 -5.977 1 46.44 6 LEU B O 1
ATOM 1347 N N . ALA B 1 7 ? -35.406 10.469 -6.352 1 43.56 7 ALA B N 1
ATOM 1348 C CA . ALA B 1 7 ? -35.5 10.281 -7.797 1 43.56 7 ALA B CA 1
ATOM 1349 C C . ALA B 1 7 ? -34.344 10.992 -8.516 1 43.56 7 ALA B C 1
ATOM 1351 O O . ALA B 1 7 ? -33.812 10.477 -9.5 1 43.56 7 ALA B O 1
ATOM 1352 N N . VAL B 1 8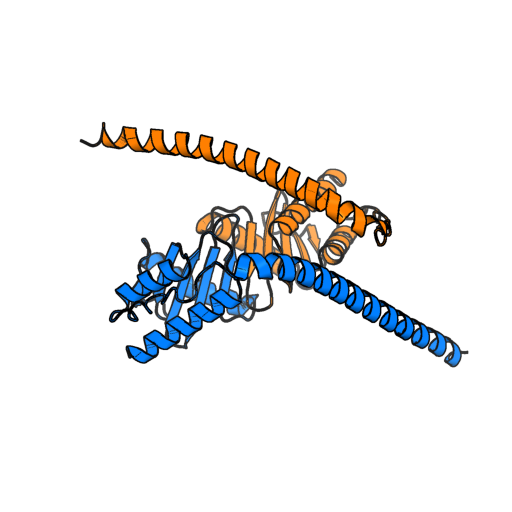 ? -33.875 11.688 -8.117 1 40.69 8 VAL B N 1
ATOM 1353 C CA . VAL B 1 8 ? -32.812 12.539 -8.664 1 40.69 8 VAL B CA 1
ATOM 1354 C C . VAL B 1 8 ? -31.469 11.82 -8.547 1 40.69 8 VAL B C 1
ATOM 1356 O O . VAL B 1 8 ? -30.672 11.852 -9.477 1 40.69 8 VAL B O 1
ATOM 1359 N N . VAL B 1 9 ? -31.188 11.219 -7.762 1 48.28 9 VAL B N 1
ATOM 1360 C CA . VAL B 1 9 ? -29.906 10.555 -7.543 1 48.28 9 VAL B CA 1
ATOM 1361 C C . VAL B 1 9 ? -29.734 9.414 -8.539 1 48.28 9 VAL B C 1
ATOM 1363 O O . VAL B 1 9 ? -28.656 9.219 -9.094 1 48.28 9 VAL B O 1
ATOM 1366 N N . SER B 1 10 ? -30.672 8.844 -9 1 42 10 SER B N 1
ATOM 1367 C CA . SER B 1 10 ? -30.719 7.723 -9.938 1 42 10 SER B CA 1
ATOM 1368 C C . SER B 1 10 ? -30.422 8.172 -11.359 1 42 10 SER B C 1
ATOM 1370 O O . SER B 1 10 ? -29.719 7.484 -12.102 1 42 10 SER B O 1
ATOM 1372 N N . GLY B 1 11 ? -31.031 9.234 -11.773 1 39.84 11 GLY B N 1
ATOM 1373 C CA . GLY B 1 11 ? -30.844 9.75 -13.125 1 39.84 11 GLY B CA 1
ATOM 1374 C C . GLY B 1 11 ? -29.438 10.242 -13.391 1 39.84 11 GLY B C 1
ATOM 1375 O O . GLY B 1 11 ? -28.938 10.109 -14.508 1 39.84 11 GLY B O 1
ATOM 1376 N N . GLY B 1 12 ? -28.672 10.75 -12.523 1 39.41 12 GLY B N 1
ATOM 1377 C CA . GLY B 1 12 ? -27.328 11.289 -12.672 1 39.41 12 GLY B CA 1
ATOM 1378 C C . GLY B 1 12 ? -26.281 10.219 -12.898 1 39.41 12 GLY B C 1
ATOM 1379 O O . GLY B 1 12 ? -25.359 10.398 -13.703 1 39.41 12 GLY B O 1
ATOM 1380 N N . LEU B 1 13 ? -26.234 9.18 -12.508 1 46.75 13 LEU B N 1
ATOM 1381 C CA . LEU B 1 13 ? -25.359 8.031 -12.672 1 46.75 13 LEU B CA 1
ATOM 1382 C C . LEU B 1 13 ? -25.469 7.457 -14.086 1 46.75 13 LEU B C 1
ATOM 1384 O O . LEU B 1 13 ? -24.453 7.07 -14.68 1 46.75 13 LEU B O 1
ATOM 1388 N N . LEU B 1 14 ? -26.672 7.531 -14.57 1 42.94 14 LEU B N 1
ATOM 1389 C CA . LEU B 1 14 ? -26.891 7.039 -15.93 1 42.94 14 LEU B CA 1
ATOM 1390 C C . LEU B 1 14 ? -26.297 7.992 -16.953 1 42.94 14 LEU B C 1
ATOM 1392 O O . LEU B 1 14 ? -25.688 7.551 -17.938 1 42.94 14 LEU B O 1
ATOM 1396 N N . GLY B 1 15 ? -26.688 8.953 -16.812 1 40.84 15 GLY B N 1
ATOM 1397 C CA . GLY B 1 15 ? -26.078 9.938 -17.703 1 40.84 15 GLY B CA 1
ATOM 1398 C C . GLY B 1 15 ? -24.562 9.93 -17.656 1 40.84 15 GLY B C 1
ATOM 1399 O O . GLY B 1 15 ? -23.906 10.125 -18.688 1 40.84 15 GLY B O 1
ATOM 1400 N N . PHE B 1 16 ? -23.906 10.039 -16.516 1 44.91 16 PHE B N 1
ATOM 1401 C CA . PHE B 1 16 ? -22.453 9.992 -16.359 1 44.91 16 PHE B CA 1
ATOM 1402 C C . PHE B 1 16 ? -21.891 8.742 -17.031 1 44.91 16 PHE B C 1
ATOM 1404 O O . PHE B 1 16 ? -20.828 8.797 -17.672 1 44.91 16 PHE B O 1
ATOM 1411 N N .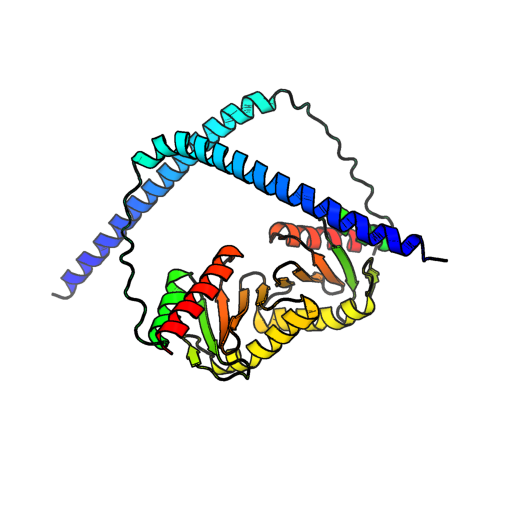 GLY B 1 17 ? -22.453 7.723 -17.234 1 43.09 17 GLY B N 1
ATOM 1412 C CA . GLY B 1 17 ? -22.141 6.5 -17.953 1 43.09 17 GLY B CA 1
ATOM 1413 C C . GLY B 1 17 ? -22.047 6.691 -19.453 1 43.09 17 GLY B C 1
ATOM 1414 O O . GLY B 1 17 ? -21.141 6.16 -20.094 1 43.09 17 GLY B O 1
ATOM 1415 N N . VAL B 1 18 ? -22.906 7.371 -19.938 1 45.53 18 VAL B N 1
ATOM 1416 C CA . VAL B 1 18 ? -22.938 7.602 -21.375 1 45.53 18 VAL B CA 1
ATOM 1417 C C . VAL B 1 18 ? -21.797 8.523 -21.781 1 45.53 18 VAL B C 1
ATOM 1419 O O . VAL B 1 18 ? -21.125 8.281 -22.797 1 45.53 18 VAL B O 1
ATOM 1422 N N . THR B 1 19 ? -21.484 9.492 -21.094 1 42.56 19 THR B N 1
ATOM 1423 C CA . THR B 1 19 ? -20.359 10.375 -21.438 1 42.56 19 THR B CA 1
ATOM 1424 C C . THR B 1 19 ? -19.031 9.648 -21.281 1 42.56 19 THR B C 1
ATOM 1426 O O . THR B 1 19 ? -18.141 9.773 -22.125 1 42.56 19 THR B O 1
ATOM 1429 N N . TRP B 1 20 ? -18.969 8.906 -20.406 1 45.41 20 TRP B N 1
ATOM 1430 C CA . TRP B 1 20 ? -17.766 8.125 -20.188 1 45.41 20 TRP B CA 1
ATOM 1431 C C . TRP B 1 20 ? -17.516 7.145 -21.328 1 45.41 20 TRP B C 1
ATOM 1433 O O . TRP B 1 20 ? -16.391 7.004 -21.812 1 45.41 20 TRP B O 1
ATOM 1443 N N . ALA B 1 21 ? -18.375 6.562 -21.828 1 44.5 21 ALA B N 1
ATOM 1444 C CA . ALA B 1 21 ? -18.344 5.668 -22.984 1 44.5 21 ALA B CA 1
ATOM 1445 C C . ALA B 1 21 ? -17.953 6.426 -24.25 1 44.5 21 ALA B C 1
ATOM 1447 O O . ALA B 1 21 ? -17.141 5.938 -25.047 1 44.5 21 ALA B O 1
ATOM 1448 N N . TYR B 1 22 ? -18.422 7.461 -24.406 1 44.81 22 TYR B N 1
ATOM 1449 C CA . TYR B 1 22 ? -18.031 8.281 -25.547 1 44.81 22 TYR B CA 1
ATOM 1450 C C . TYR B 1 22 ? -16.594 8.789 -25.391 1 44.81 22 TYR B C 1
ATOM 1452 O O . TYR B 1 22 ? -15.82 8.766 -26.344 1 44.81 22 TYR B O 1
ATOM 1460 N N . LEU B 1 23 ? -16.156 9.195 -24.438 1 40.66 23 LEU B N 1
ATOM 1461 C CA . LEU B 1 23 ? -14.805 9.703 -24.188 1 40.66 23 LEU B CA 1
ATOM 1462 C C . LEU B 1 23 ? -13.773 8.578 -24.312 1 40.66 23 LEU B C 1
ATOM 1464 O O . LEU B 1 23 ? -12.703 8.773 -24.875 1 40.66 23 LEU B O 1
ATOM 1468 N N . ASN B 1 24 ? -14.18 7.625 -23.781 1 43.75 24 ASN B N 1
ATOM 1469 C CA . ASN B 1 24 ? -13.367 6.438 -24 1 43.75 24 ASN B CA 1
ATOM 1470 C C . ASN B 1 24 ? -13.266 6.113 -25.5 1 43.75 24 ASN B C 1
ATOM 1472 O O . ASN B 1 24 ? -12.195 5.734 -25.984 1 43.75 24 ASN B O 1
ATOM 1476 N N . TYR B 1 25 ? -14.281 6.152 -26.094 1 43.69 25 TYR B N 1
ATOM 1477 C CA . TYR B 1 25 ? -14.305 5.941 -27.547 1 43.69 25 TYR B CA 1
ATOM 1478 C C . TYR B 1 25 ? -13.5 7.02 -28.266 1 43.69 25 TYR B C 1
ATOM 1480 O O . TYR B 1 25 ? -12.711 6.719 -29.156 1 43.69 25 TYR B O 1
ATOM 1488 N N . ALA B 1 26 ? -13.695 8.219 -27.953 1 40.53 26 ALA B N 1
ATOM 1489 C CA . ALA B 1 26 ? -12.867 9.242 -28.578 1 40.53 26 ALA B CA 1
ATOM 1490 C C . ALA B 1 26 ? -11.406 9.086 -28.172 1 40.53 26 ALA B C 1
ATOM 1492 O O . ALA B 1 26 ? -10.508 9.266 -29 1 40.53 26 ALA B O 1
ATOM 1493 N N . LEU B 1 27 ? -11.094 8.977 -27.094 1 38.97 27 LEU B N 1
ATOM 1494 C CA . LEU B 1 27 ? -9.727 8.945 -26.578 1 38.97 27 LEU B CA 1
ATOM 1495 C C . LEU B 1 27 ? -8.984 7.715 -27.094 1 38.97 27 LEU B C 1
ATOM 1497 O O . LEU B 1 27 ? -7.785 7.785 -27.375 1 38.97 27 LEU B O 1
ATOM 1501 N N . LYS B 1 28 ? -9.703 6.777 -27.25 1 44.62 28 LYS B N 1
ATOM 1502 C CA . LYS B 1 28 ? -9.312 5.613 -28.031 1 44.62 28 LYS B CA 1
ATOM 1503 C C . LYS B 1 28 ? -9.117 5.977 -29.5 1 44.62 28 LYS B C 1
ATOM 1505 O O . LYS B 1 28 ? -8.211 5.461 -30.156 1 44.62 28 LYS B O 1
ATOM 1510 N N . GLU B 1 29 ? -10.062 6.715 -29.953 1 46.12 29 GLU B N 1
ATOM 1511 C CA . GLU B 1 29 ? -9.805 7.109 -31.344 1 46.12 29 GLU B CA 1
ATOM 1512 C C . GLU B 1 29 ? -8.633 8.086 -31.422 1 46.12 29 GLU B C 1
ATOM 1514 O O . GLU B 1 29 ? -7.824 8.016 -32.344 1 46.12 29 GLU B O 1
ATOM 1519 N N . GLU B 1 30 ? -8.578 9.07 -30.578 1 41.75 30 GLU B N 1
ATOM 1520 C CA . GLU B 1 30 ? -7.379 9.898 -30.625 1 41.75 30 GLU B CA 1
ATOM 1521 C C . GLU B 1 30 ? -6.129 9.078 -30.312 1 41.75 30 GLU B C 1
ATOM 1523 O O . GLU B 1 30 ? -5.074 9.289 -30.922 1 41.75 30 GLU B O 1
ATOM 1528 N N . LYS B 1 31 ? -6.266 8.398 -29.266 1 41.91 31 LYS B N 1
ATOM 1529 C CA . LYS B 1 31 ? -5.125 7.523 -29.016 1 41.91 31 LYS B CA 1
ATOM 1530 C C . LYS B 1 31 ? -4.895 6.562 -30.172 1 41.91 31 LYS B C 1
ATOM 1532 O O . LYS B 1 31 ? -3.748 6.273 -30.531 1 41.91 31 LYS B O 1
ATOM 1537 N N . ALA B 1 32 ? -5.84 6.102 -30.719 1 42.44 32 ALA B N 1
ATOM 1538 C CA . ALA B 1 32 ? -5.746 5.352 -31.969 1 42.44 32 ALA B CA 1
ATOM 1539 C C . ALA B 1 32 ? -5.199 6.227 -33.094 1 42.44 32 ALA B C 1
ATOM 1541 O O . ALA B 1 32 ? -4.402 5.766 -33.906 1 42.44 32 ALA B O 1
ATOM 1542 N N . LYS B 1 33 ? -5.719 7.32 -33.156 1 47.44 33 LYS B N 1
ATOM 1543 C CA . LYS B 1 33 ? -5.07 8.172 -34.156 1 47.44 33 LYS B CA 1
ATOM 1544 C C . LYS B 1 33 ? -3.674 8.586 -33.688 1 47.44 33 LYS B C 1
ATOM 1546 O O . LYS B 1 33 ? -2.752 8.68 -34.5 1 47.44 33 LYS B O 1
ATOM 1551 N N . GLU B 1 34 ? -3.52 9.102 -32.594 1 42.78 34 GLU B N 1
ATOM 1552 C CA . GLU B 1 34 ? -2.197 9.477 -32.125 1 42.78 34 GLU B CA 1
ATOM 1553 C C . GLU B 1 34 ? -1.246 8.281 -32.125 1 42.78 34 GLU B C 1
ATOM 1555 O O . GLU B 1 34 ? -0.058 8.43 -32.406 1 42.78 34 GLU B O 1
ATOM 1560 N N . GLU B 1 35 ? -1.826 7.242 -31.703 1 41.91 35 GLU B N 1
ATOM 1561 C CA . GLU B 1 35 ? -1.116 5.988 -31.938 1 41.91 35 GLU B CA 1
ATOM 1562 C C . GLU B 1 35 ? -0.933 5.734 -33.438 1 41.91 35 GLU B C 1
ATOM 1564 O O . GLU B 1 35 ? 0.09 5.191 -33.844 1 41.91 35 GLU B O 1
ATOM 1569 N N . GLU B 1 36 ? -1.916 6.078 -34.125 1 45.88 36 GLU B N 1
ATOM 1570 C CA . GLU B 1 36 ? -1.7 5.98 -35.562 1 45.88 36 GLU B CA 1
ATOM 1571 C C . GLU B 1 36 ? -0.695 7.023 -36.062 1 45.88 36 GLU B C 1
ATOM 1573 O O . GLU B 1 36 ? 0.143 6.738 -36.906 1 45.88 36 GLU B O 1
ATOM 1578 N N . VAL B 1 37 ? -0.938 8.25 -35.75 1 43.34 37 VAL B N 1
ATOM 1579 C CA . VAL B 1 37 ? 0.159 9.148 -36.062 1 43.34 37 VAL B CA 1
ATOM 1580 C C . VAL B 1 37 ? 1.452 8.656 -35.438 1 43.34 37 VAL B C 1
ATOM 1582 O O . VAL B 1 37 ? 2.508 8.648 -36.062 1 43.34 37 VAL B O 1
ATOM 1585 N N . MET B 1 38 ? 1.387 8.547 -34.219 1 35.69 38 MET B N 1
ATOM 1586 C CA . MET B 1 38 ? 2.613 8.203 -33.531 1 35.69 38 MET B CA 1
ATOM 1587 C C . MET B 1 38 ? 3.172 6.871 -34.031 1 35.69 38 MET B C 1
ATOM 1589 O O . MET B 1 38 ? 4.387 6.711 -34.156 1 35.69 38 MET B O 1
ATOM 1593 N N . ARG B 1 39 ? 2.373 6.012 -34.312 1 35.44 39 ARG B N 1
ATOM 1594 C CA . ARG B 1 39 ? 2.637 4.844 -35.125 1 35.44 39 ARG B CA 1
ATOM 1595 C C . ARG B 1 39 ? 3.129 5.25 -36.531 1 35.44 39 ARG B C 1
ATOM 1597 O O . ARG B 1 39 ? 4.023 4.613 -37.094 1 35.44 39 ARG B O 1
ATOM 1604 N N . ALA B 1 40 ? 2.514 6.129 -37.094 1 40.91 40 ALA B N 1
ATOM 1605 C CA . ALA B 1 40 ? 3.129 6.57 -38.344 1 40.91 40 ALA B CA 1
ATOM 1606 C C . ALA B 1 40 ? 4.457 7.273 -38.094 1 40.91 40 ALA B C 1
ATOM 1608 O O . ALA B 1 40 ? 5.422 7.094 -38.844 1 40.91 40 ALA B O 1
ATOM 1609 N N . LYS B 1 41 ? 4.496 8.266 -37.344 1 37.59 41 LYS B N 1
ATOM 1610 C CA . LYS B 1 41 ? 5.797 8.844 -37.031 1 37.59 41 LYS B CA 1
ATOM 1611 C C . LYS B 1 41 ? 6.711 7.812 -36.375 1 37.59 41 LYS B C 1
ATOM 1613 O O . LYS B 1 41 ? 7.914 7.785 -36.625 1 37.59 41 LYS B O 1
ATOM 1618 N N . ILE B 1 42 ? 6.273 7.18 -35.406 1 31.16 42 ILE B N 1
ATOM 1619 C CA . ILE B 1 42 ? 7.07 6.102 -34.844 1 31.16 42 ILE B CA 1
ATOM 1620 C C . ILE B 1 42 ? 7.258 4.992 -35.875 1 31.16 42 ILE B C 1
ATOM 1622 O O . ILE B 1 42 ? 8.219 4.223 -35.812 1 31.16 42 ILE B O 1
ATOM 1626 N N . SER B 1 43 ? 6.48 4.707 -36.625 1 30.56 43 SER B N 1
ATOM 1627 C CA . SER B 1 43 ? 6.727 3.777 -37.719 1 30.56 43 SER B CA 1
ATOM 1628 C C . SER B 1 43 ? 8 4.141 -38.5 1 30.56 43 SER B C 1
ATOM 1630 O O . SER B 1 43 ? 8.719 3.26 -38.969 1 30.56 43 SER B O 1
ATOM 1632 N N . ASN B 1 44 ? 8.273 5.328 -38.75 1 34.81 44 ASN B N 1
ATOM 1633 C CA . ASN B 1 44 ? 9.562 5.59 -39.375 1 34.81 44 ASN B CA 1
ATOM 1634 C C . ASN B 1 44 ? 10.719 5.32 -38.406 1 34.81 44 ASN B C 1
ATOM 1636 O O . ASN B 1 44 ? 11.773 4.844 -38.844 1 34.81 44 ASN B O 1
ATOM 1640 N N . VAL B 1 45 ? 10.688 5.891 -37.312 1 33.34 45 VAL B N 1
ATOM 1641 C CA . VAL B 1 45 ? 11.812 5.637 -36.438 1 33.34 45 VAL B CA 1
ATOM 1642 C C . VAL B 1 45 ? 11.75 4.199 -35.906 1 33.34 45 VAL B C 1
ATOM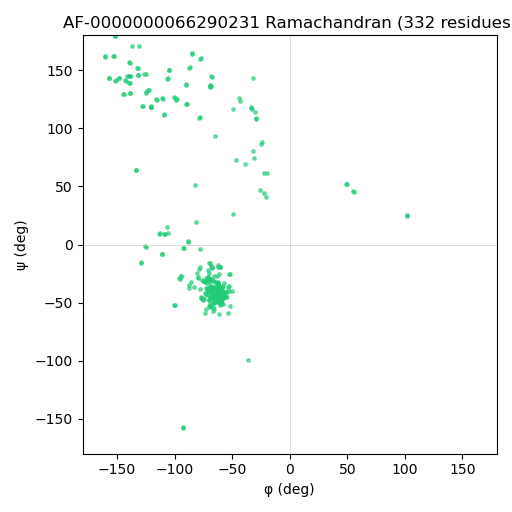 1644 O O . VAL B 1 45 ? 12.773 3.631 -35.531 1 33.34 45 VAL B O 1
ATOM 1647 N N . THR B 1 46 ? 10.742 3.49 -35.688 1 29.52 46 THR B N 1
ATOM 1648 C CA . THR B 1 46 ? 10.586 2.068 -35.406 1 29.52 46 THR B CA 1
ATOM 1649 C C . THR B 1 46 ? 11.289 1.224 -36.469 1 29.52 46 THR B C 1
ATOM 1651 O O . THR B 1 46 ? 11.414 0.007 -36.312 1 29.52 46 THR B O 1
ATOM 1654 N N . SER B 1 47 ? 11.461 1.59 -37.469 1 32.56 47 SER B N 1
ATOM 1655 C CA . SER B 1 47 ? 12.086 0.692 -38.438 1 32.56 47 SER B CA 1
ATOM 1656 C C . SER B 1 47 ? 13.469 0.257 -37.969 1 32.56 47 SER B C 1
ATOM 1658 O O . SER B 1 47 ? 13.898 -0.867 -38.25 1 32.56 47 SER B O 1
ATOM 1660 N N . SER B 1 48 ? 14.305 1.111 -37.594 1 33.12 48 SER B N 1
ATOM 1661 C CA . SER B 1 48 ? 15.664 0.604 -37.438 1 33.12 48 SER B CA 1
ATOM 1662 C C . SER B 1 48 ? 15.789 -0.261 -36.188 1 33.12 48 SER B C 1
ATOM 1664 O O . SER B 1 48 ? 16.547 -1.234 -36.156 1 33.12 48 SER B O 1
ATOM 1666 N N . VAL B 1 49 ? 15.508 0.255 -35.094 1 33.16 49 VAL B N 1
ATOM 1667 C CA . VAL B 1 49 ? 16.078 -0.48 -33.969 1 33.16 49 VAL B CA 1
ATOM 1668 C C . VAL B 1 49 ? 15.242 -1.722 -33.688 1 33.16 49 VAL B C 1
ATOM 1670 O O . VAL B 1 49 ? 15.219 -2.213 -32.562 1 33.16 49 VAL B O 1
ATOM 1673 N N . GLU B 1 50 ? 14.219 -2.037 -34.25 1 33.12 50 GLU B N 1
ATOM 1674 C CA . GLU B 1 50 ? 13.32 -3.125 -33.875 1 33.12 50 GLU B CA 1
ATOM 1675 C C . GLU B 1 50 ? 14.094 -4.426 -33.656 1 33.12 50 GLU B C 1
ATOM 1677 O O . GLU B 1 50 ? 14.273 -5.199 -34.625 1 33.12 50 GLU B O 1
ATOM 1682 N N . PRO B 1 51 ? 15.32 -4.48 -33.312 1 32.12 51 PRO B N 1
ATOM 1683 C CA . PRO B 1 51 ? 15.586 -5.922 -33.344 1 32.12 51 PRO B CA 1
ATOM 1684 C C . PRO B 1 51 ? 14.531 -6.723 -32.594 1 32.12 51 PRO B C 1
ATOM 1686 O O . PRO B 1 51 ? 13.945 -6.23 -31.609 1 32.12 51 PRO B O 1
ATOM 1689 N N . LYS B 1 52 ? 13.797 -7.535 -33.156 1 33.59 52 LYS B N 1
ATOM 1690 C CA . LYS B 1 52 ? 13.055 -8.711 -32.719 1 33.59 52 LYS B CA 1
ATOM 1691 C C . LYS B 1 52 ? 13.703 -9.352 -31.484 1 33.59 52 LYS B C 1
ATOM 1693 O O . LYS B 1 52 ? 14.727 -10.023 -31.594 1 33.59 52 LYS B O 1
ATOM 1698 N N . LEU B 1 53 ? 14.078 -8.656 -30.469 1 32.41 53 LEU B N 1
ATOM 1699 C CA . LEU B 1 53 ? 14.43 -9.57 -29.375 1 32.41 53 LEU B CA 1
ATOM 1700 C C . LEU B 1 53 ? 13.469 -10.75 -29.328 1 32.41 53 LEU B C 1
ATOM 1702 O O . LEU B 1 53 ? 12.273 -10.57 -29.062 1 32.41 53 LEU B O 1
ATOM 1706 N N . GLU B 1 54 ? 13.367 -11.648 -30.125 1 32.88 54 GLU B N 1
ATOM 1707 C CA . GLU B 1 54 ? 12.93 -13.031 -29.984 1 32.88 54 GLU B CA 1
ATOM 1708 C C . GLU B 1 54 ? 13.031 -13.5 -28.531 1 32.88 54 GLU B C 1
ATOM 1710 O O . GLU B 1 54 ? 14.133 -13.781 -28.047 1 32.88 54 GLU B O 1
ATOM 1715 N N . THR B 1 55 ? 12.68 -12.711 -27.594 1 34.03 55 THR B N 1
ATOM 1716 C CA . THR B 1 55 ? 12.531 -13.336 -26.297 1 34.03 55 THR B CA 1
ATOM 1717 C C . THR B 1 55 ? 12.086 -14.789 -26.438 1 34.03 55 THR B C 1
ATOM 1719 O O . THR B 1 55 ? 11 -15.055 -26.953 1 34.03 55 THR B O 1
ATOM 1722 N N . LYS B 1 56 ? 12.859 -15.641 -26.797 1 34.91 56 LYS B N 1
ATOM 1723 C CA . LYS B 1 56 ? 12.57 -17.062 -26.625 1 34.91 56 LYS B CA 1
ATOM 1724 C C . LYS B 1 56 ? 11.594 -17.297 -25.484 1 34.91 56 LYS B C 1
ATOM 1726 O O . LYS B 1 56 ? 11.789 -16.781 -24.375 1 34.91 56 LYS B O 1
ATOM 1731 N N . MET B 1 57 ? 10.289 -17.25 -25.672 1 37.31 57 MET B N 1
ATOM 1732 C CA . MET B 1 57 ? 9.305 -17.844 -24.766 1 37.31 57 MET B CA 1
ATOM 1733 C C . MET B 1 57 ? 9.945 -18.906 -23.891 1 37.31 57 MET B C 1
ATOM 1735 O O . MET B 1 57 ? 10.305 -19.984 -24.375 1 37.31 57 MET B O 1
ATOM 1739 N N . GLU B 1 58 ? 10.898 -18.578 -23.078 1 42.22 58 GLU B N 1
ATOM 1740 C CA . GLU B 1 58 ? 11.336 -19.641 -22.172 1 42.22 58 GLU B CA 1
ATOM 1741 C C . GLU B 1 58 ? 10.18 -20.562 -21.797 1 42.22 58 GLU B C 1
ATOM 1743 O O . GLU B 1 58 ? 9.031 -20.125 -21.703 1 42.22 58 GLU B O 1
ATOM 1748 N N . LYS B 1 59 ? 10.094 -21.781 -22.078 1 46.44 59 LYS B N 1
ATOM 1749 C CA . LYS B 1 59 ? 9.141 -22.844 -21.766 1 46.44 59 LYS B CA 1
ATOM 1750 C C . LYS B 1 59 ? 8.469 -22.594 -20.406 1 46.44 59 LYS B C 1
ATOM 1752 O O . LYS B 1 59 ? 9.141 -22.266 -19.422 1 46.44 59 LYS B O 1
ATOM 1757 N N . PRO B 1 60 ? 7.176 -22.219 -20.344 1 53.97 60 PRO B N 1
ATOM 1758 C CA . PRO B 1 60 ? 6.5 -22.203 -19.047 1 53.97 60 PRO B CA 1
ATOM 1759 C C . PRO B 1 60 ? 7 -23.312 -18.125 1 53.97 60 PRO B C 1
ATOM 1761 O O . PRO B 1 60 ? 7.312 -24.406 -18.578 1 53.97 60 PRO B O 1
ATOM 1764 N N . PRO B 1 61 ? 7.574 -22.938 -16.969 1 59.12 61 PRO B N 1
ATOM 1765 C CA . PRO B 1 61 ? 8.102 -23.922 -16.031 1 59.12 61 PRO B CA 1
ATOM 1766 C C . PRO B 1 61 ? 7.152 -25.109 -15.828 1 59.12 61 PRO B C 1
ATOM 1768 O O . PRO B 1 61 ? 5.934 -24.953 -15.953 1 59.12 61 PRO B O 1
ATOM 1771 N N . SER B 1 62 ? 7.559 -26.266 -16 1 64 62 SER B N 1
ATOM 1772 C CA . SER B 1 62 ? 6.828 -27.516 -15.852 1 64 62 SER B CA 1
ATOM 1773 C C . SER B 1 62 ? 6.477 -27.781 -14.391 1 64 62 SER B C 1
ATOM 1775 O O . SER B 1 62 ? 5.598 -28.578 -14.094 1 64 62 SER B O 1
ATOM 1777 N N . ASP B 1 63 ? 7.191 -27.078 -13.43 1 84.19 63 ASP B N 1
ATOM 1778 C CA . ASP B 1 63 ? 6.848 -27.25 -12.023 1 84.19 63 ASP B CA 1
ATOM 1779 C C . ASP B 1 63 ? 6.734 -25.891 -11.328 1 84.19 63 ASP B C 1
ATOM 1781 O O . ASP B 1 63 ? 7.285 -24.891 -11.805 1 84.19 63 ASP B O 1
ATOM 1785 N N . LEU B 1 64 ? 5.945 -25.797 -10.328 1 89.31 64 LEU B N 1
ATOM 1786 C CA . LEU B 1 64 ? 5.582 -24.562 -9.656 1 89.31 64 LEU B CA 1
ATOM 1787 C C . LEU B 1 64 ? 6.809 -23.906 -9.023 1 89.31 64 LEU B C 1
ATOM 1789 O O . LEU B 1 64 ? 6.879 -22.688 -8.914 1 89.31 64 LEU B O 1
ATOM 1793 N N . SER B 1 65 ? 7.777 -24.781 -8.695 1 87.81 65 SER B N 1
ATOM 1794 C CA . SER B 1 65 ? 9 -24.25 -8.102 1 87.81 65 SER B CA 1
ATOM 1795 C C . SER B 1 65 ? 9.789 -23.422 -9.109 1 87.81 65 SER B C 1
ATOM 1797 O O . SER B 1 65 ? 10.312 -22.359 -8.766 1 87.81 65 SER B O 1
ATOM 1799 N N . GLU B 1 66 ? 9.781 -23.922 -10.289 1 89.19 66 GLU B N 1
ATOM 1800 C CA . GLU B 1 66 ? 10.461 -23.188 -11.352 1 89.19 66 GLU B CA 1
ATOM 1801 C C . GLU B 1 66 ? 9.664 -21.953 -11.766 1 89.19 66 GLU B C 1
ATOM 1803 O O . GLU B 1 66 ? 10.234 -20.938 -12.172 1 89.19 66 GLU B O 1
ATOM 1808 N N . PHE B 1 67 ? 8.469 -22.094 -11.664 1 94.12 67 PHE B N 1
ATOM 1809 C CA . PHE B 1 67 ? 7.578 -21.031 -12.109 1 94.12 67 PHE B CA 1
ATOM 1810 C C . PHE B 1 67 ? 7.766 -19.781 -11.25 1 94.12 67 PHE B C 1
ATOM 1812 O O . PHE B 1 67 ? 7.809 -18.672 -11.773 1 94.12 67 PHE B O 1
ATOM 1819 N N . VAL B 1 68 ? 7.836 -19.938 -9.852 1 96.25 68 VAL B N 1
ATOM 1820 C CA . VAL B 1 68 ? 7.988 -18.781 -8.977 1 96.25 68 VAL B CA 1
ATOM 1821 C C . VAL B 1 68 ? 9.312 -18.078 -9.273 1 96.25 68 VAL B C 1
ATOM 1823 O O . VAL B 1 68 ? 9.398 -16.844 -9.227 1 96.25 68 VAL B O 1
ATOM 1826 N N . ASP B 1 69 ? 10.344 -18.875 -9.656 1 94.81 69 ASP B N 1
ATOM 1827 C CA . ASP B 1 69 ? 11.609 -18.266 -10.055 1 94.81 69 ASP B CA 1
ATOM 1828 C C . ASP B 1 69 ? 11.461 -17.484 -11.367 1 94.81 69 ASP B C 1
ATOM 1830 O O . ASP B 1 69 ? 12 -16.391 -11.508 1 94.81 69 ASP B O 1
ATOM 1834 N N . TYR B 1 70 ? 10.75 -18.094 -12.258 1 94.12 70 TYR B N 1
ATOM 1835 C CA . TYR B 1 70 ? 10.477 -17.453 -13.539 1 94.12 70 TYR B CA 1
ATOM 1836 C C . TYR B 1 70 ? 9.758 -16.125 -13.336 1 94.12 70 TYR B C 1
ATOM 1838 O O . TYR B 1 70 ? 10.125 -15.117 -13.938 1 94.12 70 TYR B O 1
ATOM 1846 N N . LEU B 1 71 ? 8.734 -16.047 -12.492 1 96.31 71 LEU B N 1
ATOM 1847 C CA . LEU B 1 71 ? 7.973 -14.836 -12.203 1 96.31 71 LEU B CA 1
ATOM 1848 C C . LEU B 1 71 ? 8.883 -13.75 -11.641 1 96.31 71 LEU B C 1
ATOM 1850 O O . LEU B 1 71 ? 8.797 -12.586 -12.055 1 96.31 71 LEU B O 1
ATOM 1854 N N . CYS B 1 72 ? 9.688 -14.141 -10.688 1 96.75 72 CYS B N 1
ATOM 1855 C CA . CYS B 1 72 ? 10.602 -13.195 -10.055 1 96.75 72 CYS B CA 1
ATOM 1856 C C . CYS B 1 72 ? 11.523 -12.555 -11.086 1 96.75 72 CYS B C 1
ATOM 1858 O O . CYS B 1 72 ? 11.727 -11.336 -11.078 1 96.75 72 CYS B O 1
ATOM 1860 N N . ASN B 1 73 ? 12.008 -13.391 -11.945 1 95.38 73 ASN B N 1
ATOM 1861 C CA . ASN B 1 73 ? 12.93 -12.891 -12.953 1 95.38 73 ASN B CA 1
ATOM 1862 C C . ASN B 1 73 ? 12.219 -12.016 -13.977 1 95.38 73 ASN B C 1
ATOM 1864 O O . ASN B 1 73 ? 12.68 -10.922 -14.297 1 95.38 73 ASN B O 1
ATOM 1868 N N . LYS B 1 74 ? 11.141 -12.453 -14.477 1 95.5 74 LYS B N 1
ATOM 1869 C CA . LYS B 1 74 ? 10.414 -11.766 -15.547 1 95.5 74 LYS B CA 1
ATOM 1870 C C . LYS B 1 74 ? 9.938 -10.391 -15.094 1 95.5 74 LYS B C 1
ATOM 1872 O O . LYS B 1 74 ? 9.992 -9.422 -15.852 1 95.5 74 LYS B O 1
ATOM 1877 N N . TYR B 1 75 ? 9.469 -10.336 -13.828 1 96.94 75 TYR B N 1
ATOM 1878 C CA . TYR B 1 75 ? 8.852 -9.102 -13.352 1 96.94 75 TYR B CA 1
ATOM 1879 C C . TYR B 1 75 ? 9.75 -8.398 -12.344 1 96.94 75 TYR B C 1
ATOM 1881 O O . TYR B 1 75 ? 9.328 -7.441 -11.688 1 96.94 75 TYR B O 1
ATOM 1889 N N . MET B 1 76 ? 10.938 -8.828 -12.172 1 97.19 76 MET B N 1
ATOM 1890 C CA . MET B 1 76 ? 11.93 -8.242 -11.281 1 97.19 76 MET B CA 1
ATOM 1891 C C . MET B 1 76 ? 11.391 -8.133 -9.859 1 97.19 76 MET B C 1
ATOM 1893 O O . MET B 1 76 ? 11.453 -7.066 -9.242 1 97.19 76 MET B O 1
ATOM 1897 N N . LEU B 1 77 ? 10.828 -9.133 -9.453 1 97.94 77 LEU B N 1
ATOM 1898 C CA . LEU B 1 77 ? 10.375 -9.258 -8.07 1 97.94 77 LEU B CA 1
ATOM 1899 C C . LEU B 1 77 ? 11.484 -9.805 -7.18 1 97.94 77 LEU B C 1
ATOM 1901 O O . LEU B 1 77 ? 12.406 -10.477 -7.668 1 97.94 77 LEU B O 1
ATOM 1905 N N . SER B 1 78 ? 11.414 -9.43 -5.945 1 97.69 78 SER B N 1
ATOM 1906 C CA . SER B 1 78 ? 12.406 -9.945 -5.004 1 97.69 78 SER B CA 1
ATOM 1907 C C . SER B 1 78 ? 12.125 -11.406 -4.652 1 97.69 78 SER B C 1
ATOM 1909 O O . SER B 1 78 ? 13.047 -12.227 -4.602 1 97.69 78 SER B O 1
ATOM 1911 N N . ASP B 1 79 ? 10.992 -11.719 -4.359 1 97.75 79 ASP B N 1
ATOM 1912 C CA . ASP B 1 79 ? 10.547 -13.086 -4.086 1 97.75 79 ASP B CA 1
ATOM 1913 C C . ASP B 1 79 ? 9.039 -13.211 -4.23 1 97.75 79 ASP B C 1
ATOM 1915 O O . ASP B 1 79 ? 8.328 -12.203 -4.281 1 97.75 79 ASP B O 1
ATOM 1919 N N . VAL B 1 80 ? 8.594 -14.445 -4.379 1 98.38 80 VAL B N 1
ATOM 1920 C CA . VAL B 1 80 ? 7.188 -14.75 -4.586 1 98.38 80 VAL B CA 1
ATOM 1921 C C . VAL B 1 80 ? 6.801 -15.984 -3.766 1 98.38 80 VAL B C 1
ATOM 1923 O O . VAL B 1 80 ? 7.578 -16.938 -3.662 1 98.38 80 VAL B O 1
ATOM 1926 N N . THR B 1 81 ? 5.656 -15.961 -3.156 1 98.25 81 THR B N 1
ATOM 1927 C CA . THR B 1 81 ? 5.023 -17.109 -2.518 1 98.25 81 THR B CA 1
ATOM 1928 C C . THR B 1 81 ? 3.594 -17.297 -3.016 1 98.25 81 THR B C 1
ATOM 1930 O O . THR B 1 81 ? 2.785 -16.359 -2.945 1 98.25 81 THR B O 1
ATOM 1933 N N . LEU B 1 82 ? 3.357 -18.375 -3.59 1 97.88 82 LEU B N 1
ATOM 1934 C CA . LEU B 1 82 ? 1.986 -18.797 -3.852 1 97.88 82 LEU B CA 1
ATOM 1935 C C . LEU B 1 82 ? 1.439 -19.625 -2.689 1 97.88 82 LEU B C 1
ATOM 1937 O O . LEU B 1 82 ? 2.139 -20.484 -2.148 1 97.88 82 LEU B O 1
ATOM 1941 N N . LEU B 1 83 ? 0.226 -19.359 -2.326 1 97.69 83 LEU B N 1
ATOM 1942 C CA . LEU B 1 83 ? -0.321 -20.031 -1.149 1 97.69 83 LEU B CA 1
ATOM 1943 C C . LEU B 1 83 ? -1.837 -20.156 -1.252 1 97.69 83 LEU B C 1
ATOM 1945 O O . LEU B 1 83 ? -2.471 -19.453 -2.051 1 97.69 83 LEU B O 1
ATOM 1949 N N . THR B 1 84 ? -2.359 -21.016 -0.48 1 97.06 84 THR B N 1
ATOM 1950 C CA . THR B 1 84 ? -3.811 -21.125 -0.388 1 97.06 84 THR B CA 1
ATOM 1951 C C . THR B 1 84 ? -4.387 -20 0.47 1 97.06 84 THR B C 1
ATOM 1953 O O . THR B 1 84 ? -3.668 -19.375 1.257 1 97.06 84 THR B O 1
ATOM 1956 N N . PRO B 1 85 ? -5.688 -19.75 0.297 1 96.44 85 PRO B N 1
ATOM 1957 C CA . PRO B 1 85 ? -6.316 -18.672 1.058 1 96.44 85 PRO B CA 1
ATOM 1958 C C . PRO B 1 85 ? -6.266 -18.906 2.566 1 96.44 85 PRO B C 1
ATOM 1960 O O . PRO B 1 85 ? -6.398 -17.953 3.344 1 96.44 85 PRO B O 1
ATOM 1963 N N . ASP B 1 86 ? -6.066 -20.094 2.969 1 95 86 ASP B N 1
ATOM 1964 C CA . ASP B 1 86 ? -6.008 -20.406 4.395 1 95 86 ASP B CA 1
ATOM 1965 C C . ASP B 1 86 ? -4.574 -20.328 4.914 1 95 86 ASP B C 1
ATOM 1967 O O . ASP B 1 86 ? -4.324 -20.562 6.098 1 95 86 ASP B O 1
ATOM 1971 N N . GLY B 1 87 ? -3.654 -20.062 4.035 1 96.19 87 GLY B N 1
ATOM 1972 C CA . GLY B 1 87 ? -2.309 -19.766 4.504 1 96.19 87 GLY B CA 1
ATOM 1973 C C . GLY B 1 87 ? -1.357 -20.938 4.352 1 96.19 87 GLY B C 1
ATOM 1974 O O . GLY B 1 87 ? -0.433 -21.109 5.152 1 96.19 87 GLY B O 1
ATOM 1975 N N . LEU B 1 88 ? -1.587 -21.875 3.443 1 96 88 LEU B N 1
ATOM 1976 C CA . LEU B 1 88 ? -0.665 -22.969 3.15 1 96 88 LEU B CA 1
ATOM 1977 C C . LEU B 1 88 ? 0.179 -22.641 1.92 1 96 88 LEU B C 1
ATOM 1979 O O . LEU B 1 88 ? -0.36 -22.406 0.836 1 96 88 LEU B O 1
ATOM 1983 N N . PRO B 1 89 ? 1.474 -22.719 2.117 1 96.31 89 PRO B N 1
ATOM 1984 C CA . PRO B 1 89 ? 2.318 -22.453 0.953 1 96.31 89 PRO B CA 1
ATOM 1985 C C . PRO B 1 89 ? 2.219 -23.547 -0.114 1 96.31 89 PRO B C 1
ATOM 1987 O O . PRO B 1 89 ? 2.201 -24.734 0.211 1 96.31 89 PRO B O 1
ATOM 1990 N N . ILE B 1 90 ? 2.104 -23.156 -1.354 1 94.62 90 ILE B N 1
ATOM 1991 C CA . ILE B 1 90 ? 2.07 -24.047 -2.51 1 94.62 90 ILE B CA 1
ATOM 1992 C C . ILE B 1 90 ? 3.447 -24.094 -3.17 1 94.62 90 ILE B C 1
ATOM 1994 O O . ILE B 1 90 ? 3.975 -25.172 -3.451 1 94.62 90 ILE B O 1
ATOM 1998 N N . ALA B 1 91 ? 4.035 -23 -3.486 1 95.12 91 ALA B N 1
ATOM 1999 C CA . ALA B 1 91 ? 5.359 -22.797 -4.074 1 95.12 91 ALA B CA 1
ATOM 2000 C C . ALA B 1 91 ? 5.945 -21.453 -3.674 1 95.12 91 ALA B C 1
ATOM 2002 O O . ALA B 1 91 ? 5.219 -20.469 -3.555 1 95.12 91 ALA B O 1
ATOM 2003 N N . SER B 1 92 ? 7.277 -21.453 -3.412 1 97.5 92 SER B N 1
ATOM 2004 C CA . SER B 1 92 ? 7.871 -20.203 -2.965 1 97.5 92 SER B CA 1
ATOM 2005 C C . SER B 1 92 ? 9.375 -20.172 -3.242 1 97.5 92 SER B C 1
ATOM 2007 O O . SER B 1 92 ? 10.039 -21.203 -3.184 1 97.5 92 SER B O 1
ATOM 2009 N N . ASN B 1 93 ? 9.852 -19.047 -3.584 1 97 93 ASN B N 1
ATOM 2010 C CA . ASN B 1 93 ? 11.297 -18.828 -3.564 1 97 93 ASN B CA 1
ATOM 2011 C C . ASN B 1 93 ? 11.703 -17.812 -2.51 1 97 93 ASN B C 1
ATOM 2013 O O . ASN B 1 93 ? 12.82 -17.297 -2.531 1 97 93 ASN B O 1
ATOM 2017 N N . SER B 1 94 ? 10.742 -17.422 -1.651 1 97.38 94 SER B N 1
ATOM 2018 C CA . SER B 1 94 ? 11.008 -16.547 -0.514 1 97.38 94 SER B CA 1
ATOM 2019 C C . SER B 1 94 ? 11.875 -17.25 0.53 1 97.38 94 SER B C 1
ATOM 2021 O O . SER B 1 94 ? 11.703 -18.438 0.792 1 97.38 94 SER B O 1
ATOM 2023 N N . PRO B 1 95 ? 12.773 -16.484 1.181 1 95.5 95 PRO B N 1
ATOM 2024 C CA . PRO B 1 95 ? 13.539 -17.062 2.291 1 95.5 95 PRO B CA 1
ATOM 2025 C C . PRO B 1 95 ? 12.672 -17.344 3.516 1 95.5 95 PRO B C 1
ATOM 2027 O O . PRO B 1 95 ? 13.094 -18.062 4.426 1 95.5 95 PRO B O 1
ATOM 2030 N N . THR B 1 96 ? 11.43 -16.75 3.584 1 95.12 96 THR B N 1
ATOM 2031 C CA . THR B 1 96 ? 10.547 -16.922 4.73 1 95.12 96 THR B CA 1
ATOM 2032 C C . THR B 1 96 ? 9.125 -17.234 4.277 1 95.12 96 THR B C 1
ATOM 2034 O O . THR B 1 96 ? 8.188 -16.516 4.609 1 95.12 96 THR B O 1
ATOM 2037 N N . PRO B 1 97 ? 8.953 -18.391 3.617 1 95.94 97 PRO B N 1
ATOM 2038 C CA . PRO B 1 97 ? 7.645 -18.719 3.045 1 95.94 97 PRO B CA 1
ATOM 2039 C C . PRO B 1 97 ? 6.555 -18.859 4.105 1 95.94 97 PRO B C 1
ATOM 2041 O O . PRO B 1 97 ? 5.395 -18.531 3.861 1 95.94 97 PRO B O 1
ATOM 2044 N N . GLU B 1 98 ? 6.926 -19.344 5.312 1 94.88 98 GLU B N 1
ATOM 2045 C CA . GLU B 1 98 ? 5.941 -19.547 6.371 1 94.88 98 GLU B CA 1
ATOM 2046 C C . GLU B 1 98 ? 5.438 -18.203 6.906 1 94.88 98 GLU B C 1
ATOM 2048 O O . GLU B 1 98 ? 4.258 -18.062 7.238 1 94.88 98 GLU B O 1
ATOM 2053 N N . GLU B 1 99 ? 6.316 -17.25 7.008 1 95.06 99 GLU B N 1
ATOM 2054 C CA . GLU B 1 99 ? 5.914 -15.906 7.426 1 95.06 99 GLU B CA 1
ATOM 2055 C C . GLU B 1 99 ? 5.012 -15.25 6.387 1 95.06 99 GLU B C 1
ATOM 2057 O O . GLU B 1 99 ? 4 -14.641 6.734 1 95.06 99 GLU B O 1
ATOM 2062 N N . ASP B 1 100 ? 5.379 -15.414 5.109 1 96.12 100 ASP B N 1
ATOM 2063 C CA . ASP B 1 100 ? 4.551 -14.891 4.023 1 96.12 100 ASP B CA 1
ATOM 2064 C C . ASP B 1 100 ? 3.135 -15.461 4.098 1 96.12 100 ASP B C 1
ATOM 2066 O O . ASP B 1 100 ? 2.158 -14.719 3.977 1 96.12 100 ASP B O 1
ATOM 2070 N N . ALA B 1 101 ? 3.111 -16.734 4.324 1 95.62 101 ALA B N 1
ATOM 2071 C CA . ALA B 1 101 ? 1.84 -17.453 4.316 1 95.62 101 ALA B CA 1
ATOM 2072 C C . ALA B 1 101 ? 0.977 -17.062 5.512 1 95.62 101 ALA B C 1
ATOM 2074 O O . ALA B 1 101 ? -0.254 -17.109 5.441 1 95.62 101 ALA B O 1
ATOM 2075 N N . ALA B 1 102 ? 1.615 -16.703 6.562 1 94.12 102 ALA B N 1
ATOM 2076 C CA . ALA B 1 102 ? 0.885 -16.297 7.758 1 94.12 102 ALA B CA 1
ATOM 2077 C C . ALA B 1 102 ? 0.292 -14.898 7.582 1 94.12 102 ALA B C 1
ATOM 2079 O O . ALA B 1 102 ? -0.821 -14.625 8.039 1 94.12 102 ALA B O 1
ATOM 2080 N N . ILE B 1 103 ? 0.925 -14.031 6.824 1 95.31 103 ILE B N 1
ATOM 2081 C CA . ILE B 1 103 ? 0.554 -12.617 6.785 1 95.31 103 ILE B CA 1
ATOM 2082 C C . ILE B 1 103 ? -0.382 -12.367 5.605 1 95.31 103 ILE B C 1
ATOM 2084 O O . ILE B 1 103 ? -1.265 -11.508 5.68 1 95.31 103 ILE B O 1
ATOM 2088 N N . ALA B 1 104 ? -0.27 -13.133 4.547 1 97.38 104 ALA B N 1
ATOM 2089 C CA . ALA B 1 104 ? -0.956 -12.844 3.293 1 97.38 104 ALA B CA 1
ATOM 2090 C C . ALA B 1 104 ? -2.471 -12.867 3.477 1 97.38 104 ALA B C 1
ATOM 2092 O O . ALA B 1 104 ? -3.164 -11.93 3.074 1 97.38 104 ALA B O 1
ATOM 2093 N N . PRO B 1 105 ? -2.992 -13.883 4.125 1 97.12 105 PRO B N 1
ATOM 2094 C CA . PRO B 1 105 ? -4.445 -13.883 4.309 1 97.12 105 PRO B CA 1
ATOM 2095 C C . PRO B 1 105 ? -4.938 -12.68 5.113 1 97.12 105 PRO B C 1
ATOM 2097 O O . PRO B 1 105 ? -5.996 -12.125 4.816 1 97.12 105 PRO B O 1
ATOM 2100 N N . GLU B 1 106 ? -4.176 -12.289 6.117 1 95 106 GLU B N 1
ATOM 2101 C CA . GLU B 1 106 ? -4.551 -11.133 6.93 1 95 106 GLU B CA 1
ATOM 2102 C C . GLU B 1 106 ? -4.523 -9.852 6.109 1 95 106 GLU B C 1
ATOM 2104 O O . GLU B 1 106 ? -5.414 -9.008 6.238 1 95 106 GLU B O 1
ATOM 2109 N N . LEU B 1 107 ? -3.58 -9.773 5.254 1 96 107 LEU B N 1
ATOM 2110 C CA . LEU B 1 107 ? -3.457 -8.57 4.426 1 96 107 LEU B CA 1
ATOM 2111 C C . LEU B 1 107 ? -4.59 -8.5 3.41 1 96 107 LEU B C 1
ATOM 2113 O O . LEU B 1 107 ? -5.098 -7.41 3.121 1 96 107 LEU B O 1
ATOM 2117 N N . ILE B 1 108 ? -4.973 -9.586 2.885 1 96.88 108 ILE B N 1
ATOM 2118 C CA . ILE B 1 108 ? -6.078 -9.602 1.934 1 96.88 108 ILE B CA 1
ATOM 2119 C C . ILE B 1 108 ? -7.363 -9.164 2.633 1 96.88 108 ILE B C 1
ATOM 2121 O O . ILE B 1 108 ? -8.18 -8.453 2.051 1 96.88 108 ILE B O 1
ATOM 2125 N N . LYS B 1 109 ? -7.516 -9.594 3.867 1 94.19 109 LYS B N 1
ATOM 2126 C CA . LYS B 1 109 ? -8.68 -9.156 4.637 1 94.19 109 LYS B CA 1
ATOM 2127 C C . LYS B 1 109 ? -8.68 -7.645 4.82 1 94.19 109 LYS B C 1
ATOM 2129 O O . LYS B 1 109 ? -9.727 -7 4.691 1 94.19 109 LYS B O 1
ATOM 2134 N N . VAL B 1 110 ? -7.527 -7.145 5.109 1 90.81 110 VAL B N 1
ATOM 2135 C CA . VAL B 1 110 ? -7.387 -5.699 5.242 1 90.81 110 VAL B CA 1
ATOM 2136 C C . VAL B 1 110 ? -7.742 -5.02 3.922 1 90.81 110 VAL B C 1
ATOM 2138 O O . VAL B 1 110 ? -8.484 -4.035 3.904 1 90.81 110 VAL B O 1
ATOM 2141 N N . GLY B 1 111 ? -7.23 -5.508 2.822 1 94.31 111 GLY B N 1
ATOM 2142 C CA . GLY B 1 111 ? -7.535 -4.965 1.509 1 94.31 111 GLY B CA 1
ATOM 2143 C C . GLY B 1 111 ? -9.016 -4.961 1.195 1 94.31 111 GLY B C 1
ATOM 2144 O O . GLY B 1 111 ? -9.555 -3.965 0.706 1 94.31 111 GLY B O 1
ATOM 2145 N N . LYS B 1 112 ? -9.609 -6.051 1.492 1 94 112 LYS B N 1
ATOM 2146 C CA . LYS B 1 112 ? -11.039 -6.168 1.233 1 94 112 LYS B CA 1
ATOM 2147 C C . LYS B 1 112 ? -11.836 -5.223 2.123 1 94 112 LYS B C 1
ATOM 2149 O O . LYS B 1 112 ? -12.75 -4.535 1.65 1 94 112 LYS B O 1
ATOM 2154 N N . GLY B 1 113 ? -11.484 -5.176 3.387 1 91.56 113 GLY B N 1
ATOM 2155 C CA . GLY B 1 113 ? -12.234 -4.379 4.348 1 91.56 113 GLY B CA 1
ATOM 2156 C C . GLY B 1 113 ? -12 -2.889 4.195 1 91.56 113 GLY B C 1
ATOM 2157 O O . GLY B 1 113 ? -12.945 -2.098 4.234 1 91.56 113 GLY B O 1
ATOM 2158 N N . MET B 1 114 ? -10.742 -2.484 3.973 1 90.5 114 MET B N 1
ATOM 2159 C CA . MET B 1 114 ? -10.367 -1.074 3.998 1 90.5 114 MET B CA 1
ATOM 2160 C C . MET B 1 114 ? -10.406 -0.474 2.598 1 90.5 114 MET B C 1
ATOM 2162 O O . MET B 1 114 ? -10.68 0.716 2.434 1 90.5 114 MET B O 1
ATOM 2166 N N . LEU B 1 115 ? -10.203 -1.314 1.629 1 93.94 115 LEU B N 1
ATOM 2167 C CA . LEU B 1 115 ? -9.984 -0.76 0.298 1 93.94 115 LEU B CA 1
ATOM 2168 C C . LEU B 1 115 ? -10.961 -1.352 -0.709 1 93.94 115 LEU B C 1
ATOM 2170 O O . LEU B 1 115 ? -10.945 -0.987 -1.888 1 93.94 115 LEU B O 1
ATOM 2174 N N . ASN B 1 116 ? -11.812 -2.266 -0.274 1 94.25 116 ASN B N 1
ATOM 2175 C CA . ASN B 1 116 ? -12.703 -2.977 -1.18 1 94.25 116 ASN B CA 1
ATOM 2176 C C . ASN B 1 116 ? -11.961 -3.537 -2.385 1 94.25 116 ASN B C 1
ATOM 2178 O O . ASN B 1 116 ? -12.359 -3.318 -3.527 1 94.25 116 ASN B O 1
ATOM 2182 N N . SER B 1 117 ? -10.891 -4.27 -2.078 1 95.12 117 SER B N 1
ATOM 2183 C CA . SER B 1 117 ? -9.992 -4.75 -3.125 1 95.12 117 SER B CA 1
ATOM 2184 C C . SER B 1 117 ? -9.562 -6.188 -2.867 1 95.12 117 SER B C 1
ATOM 2186 O O . SER B 1 117 ? -9.312 -6.57 -1.722 1 95.12 117 SER B O 1
ATOM 2188 N N . SER B 1 118 ? -9.414 -6.914 -3.988 1 95.56 118 SER B N 1
ATOM 2189 C CA . SER B 1 118 ? -8.938 -8.289 -3.896 1 95.56 118 SER B CA 1
ATOM 2190 C C . SER B 1 118 ? -7.41 -8.352 -3.938 1 95.56 118 SER B C 1
ATOM 2192 O O . SER B 1 118 ? -6.832 -9.438 -4.027 1 95.56 118 SER B O 1
ATOM 2194 N N . ARG B 1 119 ? -6.852 -7.246 -3.992 1 97.12 119 ARG B N 1
ATOM 2195 C CA . ARG B 1 119 ? -5.398 -7.125 -3.893 1 97.12 119 ARG B CA 1
ATOM 2196 C C . ARG B 1 119 ? -5.008 -5.93 -3.031 1 97.12 119 ARG B C 1
ATOM 2198 O O . ARG B 1 119 ? -5.793 -4.992 -2.871 1 97.12 119 ARG B O 1
ATOM 2205 N N . ILE B 1 120 ? -3.828 -6.008 -2.498 1 97.62 120 ILE B N 1
ATOM 2206 C CA . ILE B 1 120 ? -3.291 -4.902 -1.711 1 97.62 120 ILE B CA 1
ATOM 2207 C C . ILE B 1 120 ? -1.787 -4.781 -1.949 1 97.62 120 ILE B C 1
ATOM 2209 O O . ILE B 1 120 ? -1.082 -5.793 -2.025 1 97.62 120 ILE B O 1
ATOM 2213 N N . LEU B 1 121 ? -1.419 -3.594 -2.244 1 98 121 LEU B N 1
ATOM 2214 C CA . LEU B 1 121 ? -0.003 -3.254 -2.328 1 98 121 LEU B CA 1
ATOM 2215 C C . LEU B 1 121 ? 0.411 -2.359 -1.164 1 98 121 LEU B C 1
ATOM 2217 O O . LEU B 1 121 ? -0.117 -1.256 -1.006 1 98 121 LEU B O 1
ATOM 2221 N N . LEU B 1 122 ? 1.226 -2.896 -0.307 1 98.06 122 LEU B N 1
ATOM 2222 C CA . LEU B 1 122 ? 1.833 -2.107 0.758 1 98.06 122 LEU B CA 1
ATOM 2223 C C . LEU B 1 122 ? 3.16 -1.508 0.302 1 98.06 122 LEU B C 1
ATOM 2225 O O . LEU B 1 122 ? 4.082 -2.238 -0.067 1 98.06 122 LEU B O 1
ATOM 2229 N N . SER B 1 123 ? 3.219 -0.232 0.351 1 97.12 123 SER B N 1
ATOM 2230 C CA . SER B 1 123 ? 4.43 0.423 -0.13 1 97.12 123 SER B CA 1
ATOM 2231 C C . SER B 1 123 ? 5.086 1.25 0.971 1 97.12 123 SER B C 1
ATOM 2233 O O . SER B 1 123 ? 4.453 2.135 1.552 1 97.12 123 SER B O 1
ATOM 2235 N N . GLY B 1 124 ? 6.281 0.882 1.298 1 95.25 124 GLY B N 1
ATOM 2236 C CA . GLY B 1 124 ? 7.152 1.749 2.076 1 95.25 124 GLY B CA 1
ATOM 2237 C C . GLY B 1 124 ? 8.047 2.621 1.217 1 95.25 124 GLY B C 1
ATOM 2238 O O . GLY B 1 124 ? 7.711 2.93 0.073 1 95.25 124 GLY B O 1
ATOM 2239 N N . GLU B 1 125 ? 9.086 3.059 1.753 1 90.75 125 GLU B N 1
ATOM 2240 C CA . GLU B 1 125 ? 10 3.922 1.017 1 90.75 125 GLU B CA 1
ATOM 2241 C C . GLU B 1 125 ? 10.727 3.148 -0.08 1 90.75 125 GLU B C 1
ATOM 2243 O O . GLU B 1 125 ? 10.859 3.631 -1.207 1 90.75 125 GLU B O 1
ATOM 2248 N N . ASN B 1 126 ? 11.102 1.921 0.256 1 90.5 126 ASN B N 1
ATOM 2249 C CA . ASN B 1 126 ? 11.977 1.229 -0.68 1 90.5 126 ASN B CA 1
ATOM 2250 C C . ASN B 1 126 ? 11.445 -0.16 -1.024 1 90.5 126 ASN B C 1
ATOM 2252 O O . ASN B 1 126 ? 11.945 -0.805 -1.951 1 90.5 126 ASN B O 1
ATOM 2256 N N . THR B 1 127 ? 10.602 -0.574 -0.269 1 94.06 127 THR B N 1
ATOM 2257 C CA . THR B 1 127 ? 10.094 -1.932 -0.436 1 94.06 127 THR B CA 1
ATOM 2258 C C . THR B 1 127 ? 8.578 -1.929 -0.573 1 94.06 127 THR B C 1
ATOM 2260 O O . THR B 1 127 ? 7.898 -1.076 0.003 1 94.06 127 THR B O 1
ATOM 2263 N N . ARG B 1 128 ? 8.117 -2.852 -1.339 1 97.31 128 ARG B N 1
ATOM 2264 C CA . ARG B 1 128 ? 6.684 -3.051 -1.503 1 97.31 128 ARG B CA 1
ATOM 2265 C C . ARG B 1 128 ? 6.312 -4.52 -1.341 1 97.31 128 ARG B C 1
ATOM 2267 O O . ARG B 1 128 ? 7.102 -5.406 -1.682 1 97.31 128 ARG B O 1
ATOM 2274 N N . VAL B 1 129 ? 5.199 -4.719 -0.804 1 98.19 129 VAL B N 1
ATOM 2275 C CA . VAL B 1 129 ? 4.625 -6.051 -0.67 1 98.19 129 VAL B CA 1
ATOM 2276 C C . VAL B 1 129 ? 3.279 -6.109 -1.391 1 98.19 129 VAL B C 1
ATOM 2278 O O . VAL B 1 129 ? 2.373 -5.332 -1.088 1 98.19 129 VAL B O 1
ATOM 2281 N N . LEU B 1 130 ? 3.242 -6.93 -2.336 1 98.56 130 LEU B N 1
ATOM 2282 C CA . LEU B 1 130 ? 2.006 -7.184 -3.068 1 98.56 130 LEU B CA 1
ATOM 2283 C C . LEU B 1 130 ? 1.336 -8.461 -2.58 1 98.56 130 LEU B C 1
ATOM 2285 O O . LEU B 1 130 ? 1.979 -9.508 -2.494 1 98.56 130 LEU B O 1
ATOM 2289 N N . VAL B 1 131 ? 0.102 -8.398 -2.207 1 98.69 131 VAL B N 1
ATOM 2290 C CA . VAL B 1 131 ? -0.721 -9.578 -1.952 1 98.69 131 VAL B CA 1
ATOM 2291 C C . VAL B 1 131 ? -1.992 -9.516 -2.795 1 98.69 131 VAL B C 1
ATOM 2293 O O . VAL B 1 131 ? -2.666 -8.484 -2.834 1 98.69 131 VAL B O 1
ATOM 2296 N N . MET B 1 132 ? -2.309 -10.539 -3.473 1 98.12 132 MET B N 1
ATOM 2297 C CA . MET B 1 132 ? -3.514 -10.516 -4.297 1 98.12 132 MET B CA 1
ATOM 2298 C C . MET B 1 132 ? -4.137 -11.906 -4.387 1 98.12 132 MET B C 1
ATOM 2300 O O . MET B 1 132 ? -3.426 -12.914 -4.367 1 98.12 132 MET B O 1
ATOM 2304 N N . GLN B 1 133 ? -5.387 -11.914 -4.398 1 97.81 133 GLN B N 1
ATOM 2305 C CA . GLN B 1 133 ? -6.121 -13.133 -4.715 1 97.81 133 GLN B CA 1
ATOM 2306 C C . GLN B 1 133 ? -6.137 -13.391 -6.219 1 97.81 133 GLN B C 1
ATOM 2308 O O . GLN B 1 133 ? -6.758 -12.641 -6.977 1 97.81 133 GLN B O 1
ATOM 2313 N N . VAL B 1 134 ? -5.41 -14.406 -6.637 1 96.88 134 VAL B N 1
ATOM 2314 C CA . VAL B 1 134 ? -5.289 -14.719 -8.055 1 96.88 134 VAL B CA 1
ATOM 2315 C C . VAL B 1 134 ? -6.551 -15.43 -8.539 1 96.88 134 VAL B C 1
ATOM 2317 O O . VAL B 1 134 ? -7.086 -15.102 -9.602 1 96.88 134 VAL B O 1
ATOM 2320 N N . ASN B 1 135 ? -6.977 -16.297 -7.887 1 94.69 135 ASN B N 1
ATOM 2321 C CA . ASN B 1 135 ? -8.234 -17.016 -8.047 1 94.69 135 ASN B CA 1
ATOM 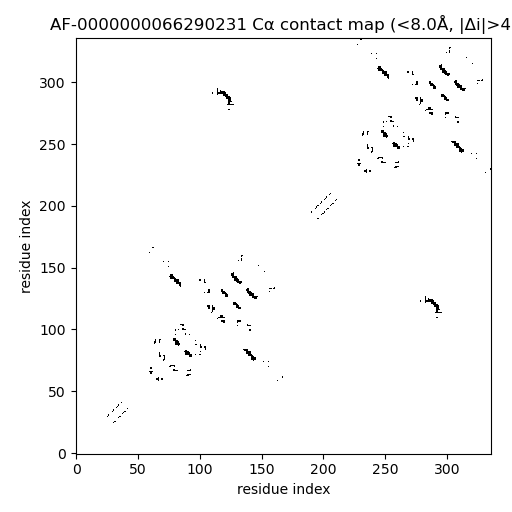2322 C C . ASN B 1 135 ? -8.75 -17.531 -6.703 1 94.69 135 ASN B C 1
ATOM 2324 O O . ASN B 1 135 ? -8.172 -17.25 -5.656 1 94.69 135 ASN B O 1
ATOM 2328 N N . PRO B 1 136 ? -9.883 -18.203 -6.652 1 94.94 136 PRO B N 1
ATOM 2329 C CA . PRO B 1 136 ? -10.477 -18.562 -5.367 1 94.94 136 PRO B CA 1
ATOM 2330 C C . PRO B 1 136 ? -9.578 -19.484 -4.535 1 94.94 136 PRO B C 1
ATOM 2332 O O . PRO B 1 136 ? -9.727 -19.547 -3.312 1 94.94 136 PRO B O 1
ATOM 2335 N N . ASP B 1 137 ? -8.594 -20.141 -5.121 1 95.12 137 ASP B N 1
ATOM 2336 C CA . ASP B 1 137 ? -7.828 -21.172 -4.418 1 95.12 137 ASP B CA 1
ATOM 2337 C C . ASP B 1 137 ? -6.395 -20.703 -4.16 1 95.12 137 ASP B C 1
ATOM 2339 O O . ASP B 1 137 ? -5.648 -21.359 -3.432 1 95.12 137 ASP B O 1
ATOM 2343 N N . VAL B 1 138 ? -6.043 -19.609 -4.719 1 97.06 138 VAL B N 1
ATOM 2344 C CA . VAL B 1 138 ? -4.621 -19.281 -4.66 1 97.06 138 VAL B CA 1
ATOM 2345 C C . VAL B 1 138 ? -4.445 -17.797 -4.371 1 97.06 138 VAL B C 1
ATOM 2347 O O . VAL B 1 138 ? -5.07 -16.953 -5.02 1 97.06 138 VAL B O 1
ATOM 2350 N N . LEU B 1 139 ? -3.609 -17.531 -3.4 1 98.31 139 LEU B N 1
ATOM 2351 C CA . LEU B 1 139 ? -3.092 -16.188 -3.145 1 98.31 139 LEU B CA 1
ATOM 2352 C C . LEU B 1 139 ? -1.646 -16.062 -3.613 1 98.31 139 LEU B C 1
ATOM 2354 O O . LEU B 1 139 ? -0.92 -17.062 -3.67 1 98.31 139 LEU B O 1
ATOM 2358 N N . LEU B 1 140 ? -1.314 -14.859 -3.99 1 98.56 140 LEU B N 1
ATOM 2359 C CA . LEU B 1 140 ? 0.067 -14.516 -4.312 1 98.56 140 LEU B CA 1
ATOM 2360 C C . LEU B 1 140 ? 0.609 -13.477 -3.342 1 98.56 140 LEU B C 1
ATOM 2362 O O . LEU B 1 140 ? -0.055 -12.477 -3.064 1 98.56 140 LEU B O 1
ATOM 2366 N N . HIS B 1 141 ? 1.685 -13.734 -2.715 1 98.69 141 HIS B N 1
ATOM 2367 C CA . HIS B 1 141 ? 2.492 -12.797 -1.947 1 98.69 141 HIS B CA 1
ATOM 2368 C C . HIS B 1 141 ? 3.832 -12.531 -2.629 1 98.69 141 HIS B C 1
ATOM 2370 O O . HIS B 1 141 ? 4.551 -13.469 -2.975 1 98.69 141 HIS B O 1
ATOM 2376 N N . ALA B 1 142 ? 4.129 -11.273 -2.859 1 98.5 142 ALA B N 1
ATOM 2377 C CA . ALA B 1 142 ? 5.395 -10.945 -3.514 1 98.5 142 ALA B CA 1
ATOM 2378 C C . ALA B 1 142 ? 6.023 -9.695 -2.908 1 98.5 142 ALA B C 1
ATOM 2380 O O . ALA B 1 142 ? 5.312 -8.797 -2.455 1 98.5 142 ALA B O 1
ATOM 2381 N N . ARG B 1 143 ? 7.262 -9.68 -2.844 1 97.94 143 ARG B N 1
ATOM 2382 C CA . ARG B 1 143 ? 8.016 -8.477 -2.488 1 97.94 143 ARG B CA 1
ATOM 2383 C C . ARG B 1 143 ? 8.711 -7.883 -3.709 1 97.94 143 ARG B C 1
ATOM 2385 O O . ARG B 1 143 ? 9.164 -8.617 -4.59 1 97.94 143 ARG B O 1
ATOM 2392 N N . VAL B 1 144 ? 8.719 -6.566 -3.727 1 96.81 144 VAL B N 1
ATOM 2393 C CA . VAL B 1 144 ? 9.312 -5.871 -4.863 1 96.81 144 VAL B CA 1
ATOM 2394 C C . VAL B 1 144 ? 10.055 -4.629 -4.383 1 96.81 144 VAL B C 1
ATOM 2396 O O . VAL B 1 144 ? 9.578 -3.924 -3.486 1 96.81 144 VAL B O 1
ATOM 2399 N N . ALA B 1 145 ? 11.172 -4.332 -4.934 1 94.75 145 ALA B N 1
ATOM 2400 C CA . ALA B 1 145 ? 12 -3.211 -4.492 1 94.75 145 ALA B CA 1
ATOM 2401 C C . ALA B 1 145 ? 11.938 -2.055 -5.484 1 94.75 145 ALA B C 1
ATOM 2403 O O . ALA B 1 145 ? 12.805 -1.18 -5.484 1 94.75 145 ALA B O 1
ATOM 2404 N N . ARG B 1 146 ? 11.016 -2.088 -6.324 1 92.81 146 ARG B N 1
ATOM 2405 C CA . ARG B 1 146 ? 10.789 -1.028 -7.305 1 92.81 146 ARG B CA 1
ATOM 2406 C C . ARG B 1 146 ? 9.305 -0.699 -7.418 1 92.81 146 ARG B C 1
ATOM 2408 O O . ARG B 1 146 ? 8.469 -1.381 -6.828 1 92.81 146 ARG B O 1
ATOM 2415 N N . ASP B 1 147 ? 9.102 0.356 -8.125 1 90.81 147 ASP B N 1
ATOM 2416 C CA . ASP B 1 147 ? 7.703 0.655 -8.406 1 90.81 147 ASP B CA 1
ATOM 2417 C C . ASP B 1 147 ? 7.098 -0.374 -9.359 1 90.81 147 ASP B C 1
ATOM 2419 O O . ASP B 1 147 ? 7.758 -0.808 -10.305 1 90.81 147 ASP B O 1
ATOM 2423 N N . ILE B 1 148 ? 5.926 -0.754 -9 1 93.62 148 ILE B N 1
ATOM 2424 C CA . ILE B 1 148 ? 5.215 -1.707 -9.852 1 93.62 148 ILE B CA 1
ATOM 2425 C C . ILE B 1 148 ? 3.875 -1.116 -10.273 1 93.62 148 ILE B C 1
ATOM 2427 O O . ILE B 1 148 ? 3.143 -0.562 -9.453 1 93.62 148 ILE B O 1
ATOM 2431 N N . SER B 1 149 ? 3.617 -1.229 -11.531 1 91.44 149 SER B N 1
ATOM 2432 C CA . SER B 1 149 ? 2.41 -0.607 -12.062 1 91.44 149 SER B CA 1
ATOM 2433 C C . SER B 1 149 ? 1.199 -1.521 -11.898 1 91.44 149 SER B C 1
ATOM 2435 O O . SER B 1 149 ? 1.348 -2.732 -11.727 1 91.44 149 SER B O 1
ATOM 2437 N N . LYS B 1 150 ? 0.061 -0.921 -12.039 1 92.06 150 LYS B N 1
ATOM 2438 C CA . LYS B 1 150 ? -1.19 -1.673 -12.016 1 92.06 150 LYS B CA 1
ATOM 2439 C C . LYS B 1 150 ? -1.233 -2.711 -13.133 1 92.06 150 LYS B C 1
ATOM 2441 O O . LYS B 1 150 ? -1.674 -3.844 -12.922 1 92.06 150 LYS B O 1
ATOM 2446 N N . ARG B 1 151 ? -0.773 -2.305 -14.234 1 93.19 151 ARG B N 1
ATOM 2447 C CA . ARG B 1 151 ? -0.784 -3.197 -15.391 1 93.19 151 ARG B CA 1
ATOM 2448 C C . ARG B 1 151 ? 0.111 -4.41 -15.148 1 93.19 151 ARG B C 1
ATOM 2450 O O . ARG B 1 151 ? -0.251 -5.535 -15.508 1 93.19 151 ARG B O 1
ATOM 2457 N N . GLU B 1 152 ? 1.244 -4.164 -14.594 1 96.31 152 GLU B N 1
ATOM 2458 C CA . GLU B 1 152 ? 2.145 -5.266 -14.273 1 96.31 152 GLU B CA 1
ATOM 2459 C C . GLU B 1 152 ? 1.503 -6.227 -13.273 1 96.31 152 GLU B C 1
ATOM 2461 O O . GLU B 1 152 ? 1.604 -7.445 -13.43 1 96.31 152 GLU B O 1
ATOM 2466 N N . ILE B 1 153 ? 0.862 -5.672 -12.328 1 97.25 153 ILE B N 1
ATOM 2467 C CA . ILE 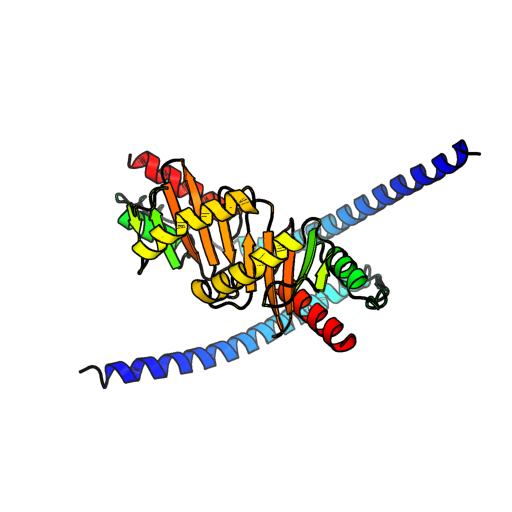B 1 153 ? 0.204 -6.484 -11.312 1 97.25 153 ILE B CA 1
ATOM 2468 C C . ILE B 1 153 ? -0.867 -7.359 -11.961 1 97.25 153 ILE B C 1
ATOM 2470 O O . ILE B 1 153 ? -0.979 -8.547 -11.648 1 97.25 153 ILE B O 1
ATOM 2474 N N . GLU B 1 154 ? -1.578 -6.777 -12.836 1 96 154 GLU B N 1
ATOM 2475 C CA . GLU B 1 154 ? -2.609 -7.523 -13.555 1 96 154 GLU B CA 1
ATOM 2476 C C . GLU B 1 154 ? -2.002 -8.648 -14.383 1 96 154 GLU B C 1
ATOM 2478 O O . GLU B 1 154 ? -2.514 -9.773 -14.391 1 96 154 GLU B O 1
ATOM 2483 N N . ARG B 1 155 ? -0.931 -8.391 -14.992 1 97 155 ARG B N 1
ATOM 2484 C CA . ARG B 1 155 ? -0.265 -9.391 -15.82 1 97 155 ARG B CA 1
ATOM 2485 C C . ARG B 1 155 ? 0.265 -10.539 -14.969 1 97 155 ARG B C 1
ATOM 2487 O O . ARG B 1 155 ? 0.207 -11.703 -15.383 1 97 155 ARG B O 1
ATOM 2494 N N . ILE B 1 156 ? 0.772 -10.18 -13.883 1 97.38 156 ILE B N 1
ATOM 2495 C CA . ILE B 1 156 ? 1.257 -11.211 -12.969 1 97.38 156 ILE B CA 1
ATOM 2496 C C . ILE B 1 156 ? 0.107 -12.133 -12.578 1 97.38 156 ILE B C 1
ATOM 2498 O O . ILE B 1 156 ? 0.24 -13.359 -12.648 1 97.38 156 ILE B O 1
ATOM 2502 N N . GLY B 1 157 ? -0.978 -11.539 -12.195 1 96.94 157 GLY B N 1
ATOM 2503 C CA . GLY B 1 157 ? -2.137 -12.336 -11.836 1 96.94 157 GLY B CA 1
ATOM 2504 C C . GLY B 1 157 ? -2.609 -13.25 -12.945 1 96.94 157 GLY B C 1
ATOM 2505 O O . GLY B 1 157 ? -2.932 -14.414 -12.711 1 96.94 157 GLY B O 1
ATOM 2506 N N . GLU B 1 158 ? -2.617 -12.719 -14.125 1 95.44 158 GLU B N 1
ATOM 2507 C CA . GLU B 1 158 ? -3.055 -13.484 -15.289 1 95.44 158 GLU B CA 1
ATOM 2508 C C . GLU B 1 158 ? -2.111 -14.648 -15.57 1 95.44 158 GLU B C 1
ATOM 2510 O O . GLU B 1 158 ? -2.559 -15.766 -15.859 1 95.44 158 GLU B O 1
ATOM 2515 N N . GLU B 1 159 ? -0.911 -14.344 -15.484 1 93.94 159 GLU B N 1
ATOM 2516 C CA . GLU B 1 159 ? 0.087 -15.367 -15.781 1 93.94 159 GLU B CA 1
ATOM 2517 C C . GLU B 1 159 ? 0.058 -16.484 -14.742 1 93.94 159 GLU B C 1
ATOM 2519 O O . GLU B 1 159 ? 0.13 -17.672 -15.086 1 93.94 159 GLU B O 1
ATOM 2524 N N . VAL B 1 160 ? -0.035 -16.125 -13.539 1 95.62 160 VAL B N 1
ATOM 2525 C CA . VAL B 1 160 ? -0.118 -17.141 -12.484 1 95.62 160 VAL B CA 1
ATOM 2526 C C . VAL B 1 160 ? -1.354 -18.016 -12.695 1 95.62 160 VAL B C 1
ATOM 2528 O O . VAL B 1 160 ? -1.277 -19.234 -12.609 1 95.62 160 VAL B O 1
ATOM 2531 N N . ASN B 1 161 ? -2.396 -17.359 -13 1 93.81 161 ASN B N 1
ATOM 2532 C CA . ASN B 1 161 ? -3.637 -18.094 -13.211 1 93.81 161 ASN B CA 1
ATOM 2533 C C . ASN B 1 161 ? -3.527 -19.047 -14.398 1 93.81 161 ASN B C 1
ATOM 2535 O O . ASN B 1 161 ? -3.994 -20.188 -14.336 1 93.81 161 ASN B O 1
ATOM 2539 N N . MET B 1 162 ? -2.932 -18.609 -15.453 1 91 162 MET B N 1
ATOM 2540 C CA . MET B 1 162 ? -2.758 -19.422 -16.656 1 91 162 MET B CA 1
ATOM 2541 C C . MET B 1 162 ? -1.924 -20.656 -16.359 1 91 162 MET B C 1
ATOM 2543 O O . MET B 1 162 ? -2.268 -21.766 -16.797 1 91 162 MET B O 1
ATOM 2547 N N . VAL B 1 163 ? -0.9 -20.453 -15.625 1 90 163 VAL B N 1
ATOM 2548 C CA . VAL B 1 163 ? 0.008 -21.562 -15.336 1 90 163 VAL B CA 1
ATOM 2549 C C . VAL B 1 163 ? -0.667 -22.547 -14.391 1 90 163 VAL B C 1
ATOM 2551 O O . VAL B 1 163 ? -0.538 -23.766 -14.555 1 90 163 VAL B O 1
ATOM 2554 N N . LEU B 1 164 ? -1.399 -22.094 -13.438 1 88.81 164 LEU B N 1
ATOM 2555 C CA . LEU B 1 164 ? -2.088 -22.969 -12.484 1 88.81 164 LEU B CA 1
ATOM 2556 C C . LEU B 1 164 ? -3.166 -23.781 -13.188 1 88.81 164 LEU B C 1
ATOM 2558 O O . LEU B 1 164 ? -3.398 -24.938 -12.828 1 88.81 164 LEU B O 1
ATOM 2562 N N . GLU B 1 165 ? -3.799 -23.203 -14.117 1 84 165 GLU B N 1
ATOM 2563 C CA . GLU B 1 165 ? -4.812 -23.938 -14.883 1 84 165 GLU B CA 1
ATOM 2564 C C . GLU B 1 165 ? -4.188 -25.031 -15.727 1 84 165 GLU B C 1
ATOM 2566 O O . GLU B 1 165 ? -4.832 -26.047 -16.016 1 84 165 GLU B O 1
ATOM 2571 N N . GLY B 1 166 ? -2.943 -24.734 -16.125 1 76.06 166 GLY B N 1
ATOM 2572 C CA . GLY B 1 166 ? -2.264 -25.734 -16.938 1 76.06 166 GLY B CA 1
ATOM 2573 C C . GLY B 1 166 ? -1.688 -26.875 -16.125 1 76.06 166 GLY B C 1
ATOM 2574 O O . GLY B 1 166 ? -1.381 -27.938 -16.672 1 76.06 166 GLY B O 1
ATOM 2575 N N . ILE B 1 167 ? -1.381 -26.547 -14.938 1 69.12 167 ILE B N 1
ATOM 2576 C CA . ILE B 1 167 ? -0.779 -27.578 -14.094 1 69.12 167 ILE B CA 1
ATOM 2577 C C . ILE B 1 167 ? -1.875 -28.391 -13.398 1 69.12 167 ILE B C 1
ATOM 2579 O O . ILE B 1 167 ? -1.697 -29.578 -13.109 1 69.12 167 ILE B O 1
ATOM 2583 N N . ILE B 1 168 ? -2.959 -27.734 -13.055 1 52.66 168 ILE B N 1
ATOM 2584 C CA . ILE B 1 168 ? -4.027 -28.5 -12.43 1 52.66 168 ILE B CA 1
ATOM 2585 C C . ILE B 1 168 ? -4.898 -29.141 -13.508 1 52.66 168 ILE B C 1
ATOM 2587 O O . ILE B 1 168 ? -5.246 -28.5 -14.5 1 52.66 168 ILE B O 1
#

Radius of gyration: 25.41 Å; Cα contacts (8 Å, |Δi|>4): 438; chains: 2; bounding box: 86×64×60 Å

Sequence (336 aa):
MVYEVLAVVSGGLLGFGVTWAYLNYALKEEKAKEEEVMRAKISNVTSSVEPKLETKMEKPPSDLSEFVDYLCNKYMLSDVTLLTPDGLPIASNSPTPEEDAAIAPELIKVGKGMLNSSRILLSGENTRVLVMQVNPDVLLHARVARDISKREIERIGEEVNMVLEGIIMVYEVLAVVSGGLLGFGVTWAYLNYALKEEKAKEEEVMRAKISNVTSSVEPKLETKMEKPPSDLSEFVDYLCNKYMLSDVTLLTPDGLPIASNSPTPEEDAAIAPELIKVGKGMLNSSRILLSGENTRVLVMQVNPDVLLHARVARDISKREIERIGEEVNMVLEGII

Secondary structure (DSSP, 8-state):
-HHHHHHHHHHHHHHHHHHHHHHHHHHHHHHHHHHHHHHHHHHHHHHSS-S----------SSHHHHHHHHHHHHT-SEEEEE-TTS-EEEE--S-HHHHHHHHHHHHHHHHHHH--SEEEEE-SS-EEEEEEEETTEEEEEEESS---HHHHHHHHHHHHHHHHHH-/-TTHHHHHHHHHHHHHHHHHHHHHHHHHHHHHHHHHHHHHHHHHHTTTS------------SSHHHHHHHHHHHHT-SEEEEE-TTS-EEEE--S-HHHHHHHHHHHHHHHHHHH--SEEEEE-SS-EEEEEEEETTEEEEEEESS---HHHHHHHHHHHHHHHHHH-

Nearest PDB structures (foldseek):
  3kye-assembly2_C  TM=7.625E-01  e=1.078E-06  Streptomyces avermitilis MA-4680 = NBRC 14893
  7f8m-assembly3_F  TM=8.090E-01  e=5.933E-06  Candidatus Thorarchaeota archaeon SMTZ1-45
  6ehr-assembly1_F  TM=7.432E-01  e=1.396E-04  Homo sapiens
  8dhb-assembly1_B  TM=6.974E-01  e=2.980E-04  Homo sapiens
  6nzd-assembly1_F  TM=6.990E-01  e=2.112E-03  Homo sapiens